Protein AF-A0A5S5BP48-F1 (afdb_monomer)

Organism: NCBI:txid582686

Structure (mmCIF, N/CA/C/O backbone):
data_AF-A0A5S5BP48-F1
#
_entry.id   AF-A0A5S5BP48-F1
#
loop_
_atom_site.group_PDB
_atom_site.id
_atom_site.type_symbol
_atom_site.label_atom_id
_atom_site.label_alt_id
_atom_site.label_comp_id
_atom_site.label_asym_id
_atom_site.label_entity_id
_atom_site.label_seq_id
_atom_site.pdbx_PDB_ins_code
_atom_site.Cartn_x
_atom_site.Cartn_y
_atom_site.Cartn_z
_atom_site.occupancy
_atom_site.B_iso_or_equiv
_atom_site.auth_seq_id
_atom_site.auth_comp_id
_atom_site.auth_asym_id
_atom_site.auth_atom_id
_atom_site.pdbx_PDB_model_num
ATOM 1 N N . MET A 1 1 ? -4.623 -16.625 15.975 1.00 31.88 1 MET A N 1
ATOM 2 C CA . MET A 1 1 ? -5.895 -17.164 16.498 1.00 31.88 1 MET A CA 1
ATOM 3 C C . MET A 1 1 ? -6.780 -15.951 16.722 1.00 31.88 1 MET A C 1
ATOM 5 O O . MET A 1 1 ? -6.522 -15.222 17.666 1.00 31.88 1 MET A O 1
ATOM 9 N N . ASN A 1 2 ? -7.688 -15.641 15.789 1.00 40.84 2 ASN A N 1
ATOM 10 C CA . ASN A 1 2 ? -8.582 -14.485 15.924 1.00 40.84 2 ASN A CA 1
ATOM 11 C C . ASN A 1 2 ? -9.669 -14.853 16.932 1.00 40.84 2 ASN A C 1
ATOM 13 O O . ASN A 1 2 ? -10.547 -15.652 16.618 1.00 40.84 2 ASN A O 1
ATOM 17 N N . ILE A 1 3 ? -9.564 -14.334 18.151 1.00 58.50 3 ILE A N 1
ATOM 18 C CA . ILE A 1 3 ? -10.631 -14.439 19.142 1.00 58.50 3 ILE A CA 1
ATOM 19 C C . ILE A 1 3 ? -11.548 -13.247 18.881 1.00 58.50 3 ILE A C 1
ATOM 21 O O . ILE A 1 3 ? -11.212 -12.119 19.215 1.00 58.50 3 ILE A O 1
ATOM 25 N N . GLU A 1 4 ? -12.674 -13.476 18.212 1.00 74.12 4 GLU A N 1
ATOM 26 C CA . GLU A 1 4 ? -13.679 -12.428 18.046 1.00 74.12 4 GLU A CA 1
ATOM 27 C C . GLU A 1 4 ? -14.467 -12.259 19.346 1.00 74.12 4 GLU A C 1
ATOM 29 O O . GLU A 1 4 ? -15.096 -13.203 19.832 1.00 74.12 4 GLU A O 1
ATOM 34 N N . LEU A 1 5 ? -14.457 -11.044 19.900 1.00 83.06 5 LEU A N 1
ATOM 35 C CA . LEU A 1 5 ? -15.304 -10.706 21.039 1.00 83.06 5 LEU A CA 1
ATOM 36 C C . LEU A 1 5 ? -16.788 -10.815 20.672 1.00 83.06 5 LEU A C 1
ATOM 38 O O . LEU A 1 5 ? -17.230 -10.395 19.600 1.00 83.06 5 LEU A O 1
ATOM 42 N N . THR A 1 6 ? -17.590 -11.320 21.605 1.00 89.31 6 THR A N 1
ATOM 43 C CA . THR A 1 6 ? -19.053 -11.312 21.475 1.00 89.31 6 THR A CA 1
ATOM 44 C C . THR A 1 6 ? -19.608 -9.886 21.571 1.00 89.31 6 THR A C 1
ATOM 46 O O . THR A 1 6 ? -18.959 -8.995 22.117 1.00 89.31 6 THR A O 1
ATOM 49 N N . ALA A 1 7 ? -20.837 -9.658 21.090 1.00 87.00 7 ALA A N 1
ATOM 50 C CA . ALA A 1 7 ? -21.496 -8.347 21.185 1.00 87.00 7 ALA A CA 1
ATOM 51 C C . ALA A 1 7 ? -21.492 -7.796 22.624 1.00 87.00 7 ALA A C 1
ATOM 53 O O . ALA A 1 7 ? -21.022 -6.689 22.860 1.00 87.00 7 ALA A O 1
ATOM 54 N N . ARG A 1 8 ? -21.860 -8.635 23.601 1.00 91.94 8 ARG A N 1
ATOM 55 C CA . ARG A 1 8 ? -21.870 -8.261 25.022 1.00 91.94 8 ARG A CA 1
ATOM 56 C C . ARG A 1 8 ? -20.482 -7.892 25.553 1.00 91.94 8 ARG A C 1
ATOM 58 O O . ARG A 1 8 ? -20.362 -6.980 26.360 1.00 91.94 8 ARG A O 1
ATOM 65 N N . GLN A 1 9 ? -19.432 -8.590 25.122 1.00 91.75 9 GLN A N 1
ATOM 66 C CA . GLN A 1 9 ? -18.059 -8.270 25.522 1.00 91.75 9 GLN A CA 1
ATOM 67 C C . GLN A 1 9 ? -17.617 -6.913 24.968 1.00 91.75 9 GLN A C 1
ATOM 69 O O . GLN A 1 9 ? -16.999 -6.147 25.703 1.00 91.75 9 GLN A O 1
ATOM 74 N N . ARG A 1 10 ? -17.990 -6.577 23.725 1.00 89.88 10 ARG A N 1
ATOM 75 C CA . ARG A 1 10 ? -17.737 -5.243 23.156 1.00 89.88 10 ARG A CA 1
ATOM 76 C C . ARG A 1 10 ? -18.463 -4.149 23.938 1.00 89.88 10 ARG A C 1
ATOM 78 O O . ARG A 1 10 ? -17.837 -3.149 24.277 1.00 89.88 10 ARG A O 1
ATOM 85 N N . ASP A 1 11 ? -19.726 -4.377 24.297 1.00 92.06 11 ASP A N 1
ATOM 86 C CA . ASP A 1 11 ? -20.505 -3.425 25.099 1.00 92.06 11 ASP A CA 1
ATOM 87 C C . ASP A 1 11 ? -19.852 -3.187 26.471 1.00 92.06 11 ASP A C 1
ATOM 89 O O . ASP A 1 11 ? -19.685 -2.044 26.896 1.00 92.06 11 ASP A O 1
ATOM 93 N N . ILE A 1 12 ? -19.398 -4.254 27.145 1.00 93.25 12 ILE A N 1
ATOM 94 C CA . ILE A 1 12 ? -18.663 -4.153 28.418 1.00 93.25 12 ILE A CA 1
ATOM 95 C C . ILE A 1 12 ? -17.391 -3.306 28.252 1.00 93.25 12 ILE A C 1
ATOM 97 O O . ILE A 1 12 ? -17.142 -2.416 29.065 1.00 93.25 12 ILE A O 1
ATOM 101 N N . VAL A 1 13 ? -16.590 -3.557 27.211 1.00 91.06 13 VAL A N 1
ATOM 102 C CA . VAL A 1 13 ? -15.357 -2.792 26.942 1.00 91.06 13 VAL A CA 1
ATOM 103 C C . VAL A 1 13 ? -15.669 -1.315 26.693 1.00 91.06 13 VAL A C 1
ATOM 105 O O . VAL A 1 13 ? -14.979 -0.443 27.223 1.00 91.06 13 VAL A O 1
ATOM 108 N N . GLN A 1 14 ? -16.734 -1.019 25.946 1.00 89.19 14 GLN A N 1
ATOM 109 C CA . GLN A 1 14 ? -17.164 0.349 25.671 1.00 89.19 14 GLN A CA 1
ATOM 110 C C . GLN A 1 14 ? -17.603 1.087 26.943 1.00 89.19 14 GLN A C 1
ATOM 112 O O . GLN A 1 14 ? -17.205 2.236 27.145 1.00 89.19 14 GLN A O 1
ATOM 117 N N . LEU A 1 15 ? -18.354 0.427 27.830 1.00 92.75 15 LEU A N 1
ATOM 118 C CA . LEU A 1 15 ? -18.748 0.996 29.121 1.00 92.75 15 LEU A CA 1
ATOM 119 C C . LEU A 1 15 ? -17.533 1.332 29.992 1.00 92.75 15 LEU A C 1
ATOM 121 O O . LEU A 1 15 ? -17.455 2.428 30.550 1.00 92.75 15 LEU A O 1
ATOM 125 N N . VAL A 1 16 ? -16.550 0.427 30.069 1.00 92.62 16 VAL A N 1
ATOM 126 C CA . VAL A 1 16 ? -15.321 0.678 30.835 1.00 92.62 16 VAL A CA 1
ATOM 127 C C . VAL A 1 16 ? -14.515 1.828 30.229 1.00 92.62 16 VAL A C 1
ATOM 129 O O . VAL A 1 16 ? -14.046 2.679 30.974 1.00 92.62 16 VAL A O 1
ATOM 132 N N . ARG A 1 17 ? -14.403 1.928 28.899 1.00 87.25 17 ARG A N 1
ATOM 133 C CA . ARG A 1 17 ? -13.712 3.050 28.233 1.00 87.25 17 ARG A CA 1
ATOM 134 C C . ARG A 1 17 ? -14.317 4.414 28.569 1.00 87.25 17 ARG A C 1
ATOM 136 O O . ARG A 1 17 ? -13.582 5.377 28.747 1.00 87.25 17 ARG A O 1
ATOM 143 N N . GLN A 1 18 ? -15.642 4.503 28.643 1.00 87.75 18 GLN A N 1
ATOM 144 C CA . GLN A 1 18 ? -16.336 5.773 28.873 1.00 87.75 18 GLN A CA 1
ATOM 145 C C . GLN A 1 18 ? -16.361 6.193 30.346 1.00 87.75 18 GLN A C 1
ATOM 147 O O . GLN A 1 18 ? -16.497 7.379 30.638 1.00 87.75 18 GLN A O 1
ATOM 152 N N . GLN A 1 19 ? -16.285 5.231 31.269 1.00 90.75 19 GLN A N 1
ATOM 153 C CA . GLN A 1 19 ? -16.609 5.456 32.681 1.00 90.75 19 GLN A CA 1
ATOM 154 C C . GLN A 1 19 ? -15.566 4.885 33.654 1.00 90.75 19 GLN A C 1
ATOM 156 O O . GLN A 1 19 ? -15.840 4.794 34.848 1.00 90.75 19 GLN A O 1
ATOM 161 N N . ALA A 1 20 ? -14.380 4.480 33.185 1.00 88.94 20 ALA A N 1
ATOM 162 C CA . ALA A 1 20 ? -13.330 3.985 34.070 1.00 88.94 20 ALA A CA 1
ATOM 163 C C . ALA A 1 20 ? -12.942 5.045 35.128 1.00 88.94 20 ALA A C 1
ATOM 165 O O . ALA A 1 20 ? -12.678 6.196 34.774 1.00 88.94 20 ALA A O 1
ATOM 166 N N . PRO A 1 21 ? -12.822 4.663 36.415 1.00 91.31 21 PRO A N 1
ATOM 167 C CA . PRO A 1 21 ? -13.066 3.327 36.963 1.00 91.31 21 PRO A CA 1
ATOM 168 C C . PRO A 1 21 ? -14.558 2.990 37.120 1.00 91.31 21 PRO A C 1
ATOM 170 O O . PRO A 1 21 ? -15.295 3.725 37.771 1.00 91.31 21 PRO A O 1
ATOM 173 N N . ILE A 1 22 ? -14.968 1.814 36.627 1.00 95.38 22 ILE A N 1
ATOM 174 C CA . ILE A 1 22 ? -16.344 1.304 36.765 1.00 95.38 22 ILE A CA 1
ATOM 175 C C . ILE A 1 22 ? -16.365 -0.077 37.431 1.00 95.38 22 ILE A C 1
ATOM 177 O O . ILE A 1 22 ? -15.548 -0.952 37.143 1.00 95.38 22 ILE A O 1
ATOM 181 N N . THR A 1 23 ? -17.295 -0.309 38.352 1.00 95.06 23 THR A N 1
ATOM 182 C CA . THR A 1 23 ? -17.428 -1.596 39.051 1.00 95.06 23 THR A CA 1
ATOM 183 C C . THR A 1 23 ? -18.241 -2.609 38.243 1.00 95.06 23 THR A C 1
ATOM 185 O O . THR A 1 23 ? -19.076 -2.258 37.414 1.00 95.06 23 THR A O 1
ATOM 188 N N . GLY A 1 24 ? -18.047 -3.902 38.525 1.00 93.19 24 GLY A N 1
ATOM 189 C CA . GLY A 1 24 ? -18.845 -4.957 37.890 1.00 93.19 24 GLY A CA 1
ATOM 190 C C . GLY A 1 24 ? -20.344 -4.870 38.202 1.00 93.19 24 GLY A C 1
ATOM 191 O O . GLY A 1 24 ? -21.143 -5.355 37.412 1.00 93.19 24 GLY A O 1
ATOM 192 N N . ASP A 1 25 ? -20.729 -4.257 39.325 1.00 94.12 25 ASP A N 1
ATOM 193 C CA . ASP A 1 25 ? -22.139 -4.026 39.658 1.00 94.12 25 ASP A CA 1
ATOM 194 C C . ASP A 1 25 ? -22.739 -2.928 38.763 1.00 94.12 25 ASP A C 1
ATOM 196 O O . ASP A 1 25 ? -23.797 -3.135 38.179 1.00 94.12 25 ASP A O 1
ATOM 200 N N . GLN A 1 26 ? -22.015 -1.820 38.556 1.00 94.81 26 GLN A N 1
ATOM 201 C CA . GLN A 1 26 ? -22.436 -0.726 37.666 1.00 94.81 26 GLN A CA 1
ATOM 202 C C . GLN A 1 26 ? -22.521 -1.157 36.196 1.00 94.81 26 GLN A C 1
ATOM 204 O O . GLN A 1 26 ? -23.461 -0.787 35.497 1.00 94.81 26 GLN A O 1
ATOM 209 N N . ILE A 1 27 ? -21.567 -1.970 35.724 1.00 95.69 27 ILE A N 1
ATOM 210 C CA . ILE A 1 27 ? -21.615 -2.535 34.365 1.00 95.69 27 ILE A CA 1
ATOM 211 C C . ILE A 1 27 ? -22.868 -3.402 34.199 1.00 95.69 27 ILE A C 1
ATOM 213 O O . ILE A 1 27 ? -23.574 -3.298 33.199 1.00 95.69 27 ILE A O 1
ATOM 217 N N . ALA A 1 28 ? -23.153 -4.260 35.180 1.00 95.44 28 ALA A N 1
ATOM 218 C CA . ALA A 1 28 ? -24.305 -5.151 35.139 1.00 95.44 28 ALA A CA 1
ATOM 219 C C . ALA A 1 28 ? -25.631 -4.369 35.131 1.00 95.44 28 ALA A C 1
ATOM 221 O O . ALA A 1 28 ? -26.519 -4.679 34.339 1.00 95.44 28 ALA A O 1
ATOM 222 N N . GLU A 1 29 ? -25.721 -3.316 35.949 1.00 95.69 29 GLU A N 1
ATOM 223 C CA . GLU A 1 29 ? -26.871 -2.412 36.012 1.00 95.69 29 GLU A CA 1
ATOM 224 C C . GLU A 1 29 ? -27.140 -1.719 34.668 1.00 95.69 29 GLU A C 1
ATOM 226 O O . GLU A 1 29 ? -28.268 -1.757 34.181 1.00 95.69 29 GLU A O 1
ATOM 231 N N . GLN A 1 30 ? -26.111 -1.167 34.016 1.00 94.31 30 GLN A N 1
ATOM 232 C CA . GLN A 1 30 ? -26.264 -0.493 32.717 1.00 94.31 30 GLN A CA 1
ATOM 233 C C . GLN A 1 30 ? -26.610 -1.452 31.573 1.00 94.31 30 G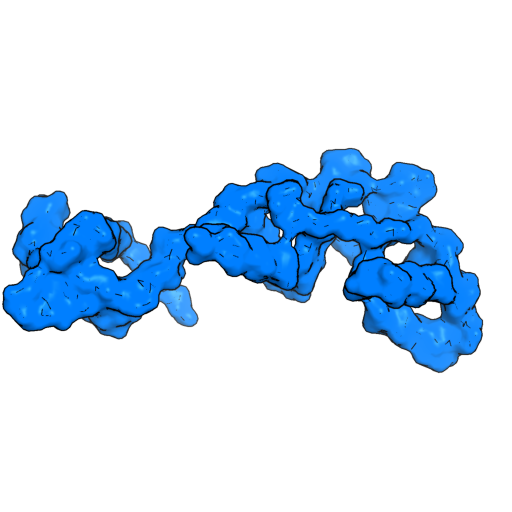LN A C 1
ATOM 235 O O . GLN A 1 30 ? -27.304 -1.068 30.634 1.00 94.31 30 GLN A O 1
ATOM 240 N N . LEU A 1 31 ? -26.176 -2.709 31.665 1.00 92.94 31 LEU A N 1
ATOM 241 C CA . LEU A 1 31 ? -26.545 -3.765 30.719 1.00 92.94 31 LEU A CA 1
ATOM 242 C C . LEU A 1 31 ? -27.895 -4.428 31.052 1.00 92.94 31 LEU A C 1
ATOM 244 O O . LEU A 1 31 ? -28.329 -5.318 30.321 1.00 92.94 31 LEU A O 1
ATOM 248 N N . GLY A 1 32 ? -28.553 -4.039 32.151 1.00 93.25 32 GLY A N 1
ATOM 249 C CA . GLY A 1 32 ? -29.839 -4.596 32.579 1.00 93.25 32 GLY A CA 1
ATOM 250 C C . GLY A 1 32 ? -29.783 -6.076 32.981 1.00 93.25 32 GLY A C 1
ATOM 251 O O . GLY A 1 32 ? -30.785 -6.783 32.880 1.00 93.25 32 GLY A O 1
ATOM 252 N N . ILE A 1 33 ? -28.619 -6.571 33.411 1.00 94.38 33 ILE A N 1
ATOM 253 C CA . ILE A 1 33 ? -28.382 -7.984 33.751 1.00 94.38 33 ILE A CA 1
ATOM 254 C C . ILE A 1 33 ? -27.695 -8.131 35.111 1.00 94.38 33 ILE A C 1
ATOM 256 O O . ILE A 1 33 ? -27.253 -7.167 35.722 1.00 94.38 33 ILE A O 1
ATOM 260 N N . SER A 1 34 ? -27.607 -9.360 35.628 1.00 93.56 34 SER A N 1
ATOM 261 C CA . SER A 1 34 ? -26.950 -9.604 36.918 1.00 93.56 34 SER A CA 1
ATOM 262 C C . SER A 1 34 ? -25.423 -9.621 36.789 1.00 93.56 34 SER A C 1
ATOM 264 O O . SER A 1 34 ? -24.873 -10.131 35.809 1.00 93.56 34 SER A O 1
ATOM 266 N N . ARG A 1 35 ? -24.709 -9.186 37.836 1.00 92.19 35 ARG A N 1
ATOM 267 C CA . ARG A 1 35 ? -23.238 -9.290 37.887 1.00 92.19 35 ARG A CA 1
ATOM 268 C C . ARG A 1 35 ? -22.733 -10.730 37.750 1.00 92.19 35 ARG A C 1
ATOM 270 O O . ARG A 1 35 ? -21.636 -10.958 37.245 1.00 92.19 35 ARG A O 1
ATOM 277 N N . ALA A 1 36 ? -23.514 -11.718 38.190 1.00 93.00 36 ALA A N 1
ATOM 278 C CA . ALA A 1 36 ? -23.158 -13.125 38.027 1.00 93.00 36 ALA A CA 1
ATOM 279 C C . ALA A 1 36 ? -23.097 -13.533 36.544 1.00 93.00 36 ALA A C 1
ATOM 281 O O . ALA A 1 36 ? -22.228 -14.320 36.173 1.00 93.00 36 ALA A O 1
ATOM 282 N N . THR A 1 37 ? -23.961 -12.954 35.704 1.00 93.25 37 THR A N 1
ATOM 283 C CA . THR A 1 37 ? -24.059 -13.243 34.267 1.00 93.25 37 THR A CA 1
ATOM 284 C C . THR A 1 37 ? -22.819 -12.778 33.502 1.00 93.25 37 THR A C 1
ATOM 286 O O . THR A 1 37 ? -22.307 -13.523 32.673 1.00 93.25 37 THR A O 1
ATOM 289 N N . ILE A 1 38 ? -22.293 -11.591 33.820 1.00 94.88 38 ILE A N 1
ATOM 290 C CA . ILE A 1 38 ? -21.115 -11.015 33.141 1.00 94.88 38 ILE A CA 1
ATOM 291 C C . ILE A 1 38 ? -19.774 -11.463 33.731 1.00 94.88 38 ILE A C 1
ATOM 293 O O . ILE A 1 38 ? -18.721 -11.042 33.262 1.00 94.88 38 ILE A O 1
ATOM 297 N N . ARG A 1 39 ? -19.774 -12.307 34.774 1.00 94.50 39 ARG A N 1
ATOM 298 C CA . ARG A 1 39 ? -18.538 -12.734 35.451 1.00 94.50 39 ARG A CA 1
ATOM 299 C C . ARG A 1 39 ? -17.556 -13.394 34.481 1.00 94.50 39 ARG A C 1
ATOM 301 O O . ARG A 1 39 ? -16.373 -13.084 34.526 1.00 94.50 39 ARG A O 1
ATOM 308 N N . SER A 1 40 ? -18.052 -14.294 33.631 1.00 93.56 40 SER A N 1
ATOM 309 C CA . SER A 1 40 ? -17.229 -15.006 32.646 1.00 93.56 40 SER A CA 1
ATOM 310 C C . SER A 1 40 ? -16.634 -14.053 31.609 1.00 93.56 40 SER A C 1
ATOM 312 O O . SER A 1 40 ? -15.445 -14.151 31.321 1.00 93.56 40 SER A O 1
ATOM 314 N N . ASP A 1 41 ? -17.422 -13.088 31.131 1.00 94.38 41 ASP A N 1
ATOM 315 C CA . ASP A 1 41 ? -16.964 -12.061 30.193 1.00 94.38 41 ASP A CA 1
ATOM 316 C C . ASP A 1 41 ? -15.886 -11.174 30.813 1.00 94.38 41 ASP A C 1
ATOM 318 O O . ASP A 1 41 ? -14.828 -11.001 30.224 1.00 94.38 41 ASP A O 1
ATOM 322 N N . LEU A 1 42 ? -16.109 -10.665 32.029 1.00 94.12 42 LEU A N 1
ATOM 323 C CA . LEU A 1 42 ? -15.128 -9.838 32.737 1.00 94.12 42 LEU A CA 1
ATOM 324 C C . LEU A 1 42 ? -13.827 -10.601 33.004 1.00 94.12 42 LEU A C 1
ATOM 326 O O . LEU A 1 42 ? -12.747 -10.050 32.819 1.00 94.12 42 LEU A O 1
ATOM 330 N N . SER A 1 43 ? -13.909 -11.872 33.410 1.00 93.81 43 SER A N 1
ATOM 331 C CA . SER A 1 43 ? -12.723 -12.709 33.609 1.00 93.81 43 SER A CA 1
ATOM 332 C C . SER A 1 43 ? -11.960 -12.951 32.309 1.00 93.81 43 SER A C 1
ATOM 334 O O . SER A 1 43 ? -10.734 -12.874 32.313 1.00 93.81 43 SER A O 1
ATOM 336 N N . LEU A 1 44 ? -12.666 -13.211 31.207 1.00 91.56 44 LEU A N 1
ATOM 337 C CA . LEU A 1 44 ? -12.055 -13.411 29.897 1.00 91.56 44 LEU A CA 1
ATOM 338 C C . LEU A 1 44 ? -11.409 -12.121 29.383 1.00 91.56 44 LEU A C 1
ATOM 340 O O . LEU A 1 44 ? -10.258 -12.148 28.967 1.00 91.56 44 LEU A O 1
ATOM 344 N N . LEU A 1 45 ? -12.097 -10.985 29.481 1.00 91.38 45 LEU A N 1
ATOM 345 C CA . LEU A 1 45 ? -11.572 -9.683 29.067 1.00 91.38 45 LEU A CA 1
ATOM 346 C C . LEU A 1 45 ? -10.346 -9.263 29.890 1.00 91.38 45 LEU A C 1
ATOM 348 O O . LEU A 1 45 ? -9.408 -8.698 29.336 1.00 91.38 45 LEU A O 1
ATOM 352 N N . VAL A 1 46 ? -10.311 -9.578 31.189 1.00 92.50 46 VAL A N 1
ATOM 353 C CA . VAL A 1 46 ? -9.109 -9.366 32.013 1.00 92.50 46 VAL A CA 1
ATOM 354 C C . VAL A 1 46 ? -7.982 -10.325 31.631 1.00 92.50 46 VAL A C 1
ATOM 356 O O . VAL A 1 46 ? -6.830 -9.915 31.556 1.00 92.50 46 VAL A O 1
ATOM 359 N N . MET A 1 47 ? -8.293 -11.593 31.351 1.00 89.50 47 MET A N 1
ATOM 360 C CA . MET A 1 47 ? -7.301 -12.580 30.908 1.00 89.50 47 MET A CA 1
ATOM 361 C C . MET A 1 47 ? -6.670 -12.201 29.562 1.00 89.50 47 MET A C 1
ATOM 363 O O . MET A 1 47 ? -5.469 -12.379 29.382 1.00 89.50 47 MET A O 1
ATOM 367 N N . LEU A 1 48 ? -7.465 -11.664 28.634 1.00 86.69 48 LEU A N 1
ATOM 368 C CA . LEU A 1 48 ? -6.989 -11.124 27.359 1.00 86.69 48 LEU A CA 1
ATOM 369 C C . LEU A 1 48 ? -6.266 -9.777 27.520 1.00 86.69 48 LEU A C 1
ATOM 371 O O . LEU A 1 48 ? -5.831 -9.204 26.531 1.00 86.69 48 LEU A O 1
ATOM 375 N N . ASN A 1 49 ? -6.144 -9.262 28.749 1.00 86.31 49 ASN A N 1
ATOM 376 C CA . ASN A 1 49 ? -5.594 -7.949 29.083 1.00 86.31 49 ASN A CA 1
ATOM 377 C C . ASN A 1 49 ? -6.379 -6.767 28.469 1.00 86.31 49 ASN A C 1
ATOM 379 O O . ASN A 1 49 ? -5.944 -5.622 28.545 1.00 86.31 49 ASN A O 1
ATOM 383 N N . VAL A 1 50 ? -7.554 -7.016 27.880 1.00 88.19 50 VAL A N 1
ATOM 384 C CA . VAL A 1 50 ? -8.447 -5.984 27.324 1.00 88.19 50 VAL A CA 1
ATOM 385 C C . VAL A 1 50 ? -9.009 -5.114 28.447 1.00 88.19 50 VAL A C 1
ATOM 387 O O . VAL A 1 50 ? -9.216 -3.917 28.283 1.00 88.19 50 VAL A O 1
ATOM 390 N N . LEU A 1 51 ? -9.217 -5.688 29.630 1.00 91.25 51 LEU A N 1
ATOM 391 C CA . LEU A 1 51 ? -9.545 -4.951 30.846 1.00 91.25 51 LEU A CA 1
ATOM 392 C C . LEU A 1 51 ? -8.491 -5.201 31.923 1.00 91.25 51 LEU A C 1
ATOM 394 O O . LEU A 1 51 ? -7.881 -6.262 31.989 1.00 91.25 51 LEU A O 1
ATOM 398 N N . SER A 1 52 ? -8.336 -4.250 32.836 1.00 90.56 52 SER A N 1
ATOM 399 C CA . SER A 1 52 ? -7.541 -4.408 34.053 1.00 90.56 52 SER A CA 1
ATOM 400 C C . SER A 1 52 ? -8.438 -4.264 35.276 1.00 90.56 52 SER A C 1
ATOM 402 O O . SER A 1 52 ? -9.233 -3.330 35.367 1.00 90.56 52 SER A O 1
ATOM 404 N N . ALA A 1 53 ? -8.337 -5.189 36.229 1.00 93.06 53 ALA A N 1
ATOM 405 C CA . ALA A 1 53 ? -9.127 -5.162 37.456 1.00 93.06 53 ALA A CA 1
ATOM 406 C C . ALA A 1 53 ? -8.270 -4.695 38.638 1.00 93.06 53 ALA A C 1
ATOM 408 O O . ALA A 1 53 ? -7.267 -5.328 38.970 1.00 93.06 53 ALA A O 1
ATOM 409 N N . LYS A 1 54 ? -8.695 -3.631 39.331 1.00 90.81 54 LYS A N 1
ATOM 410 C CA . LYS A 1 54 ? -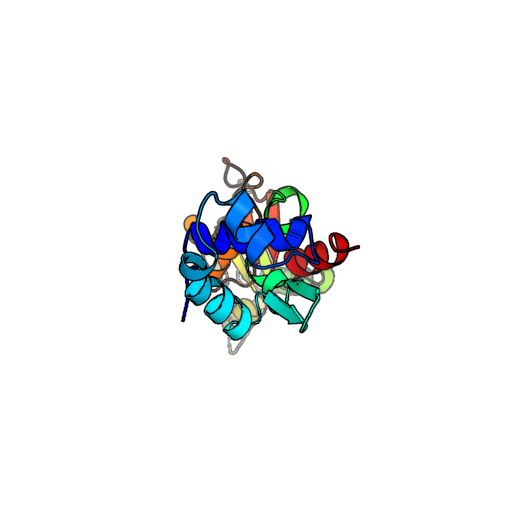8.081 -3.212 40.600 1.00 90.81 54 LYS A CA 1
ATOM 411 C C . LYS A 1 54 ? -8.992 -3.555 41.781 1.00 90.81 54 LYS A C 1
ATOM 413 O O . LYS A 1 54 ? -10.161 -3.143 41.791 1.00 90.81 54 LYS A O 1
ATOM 418 N N . PRO A 1 55 ? -8.480 -4.266 42.805 1.00 87.31 55 PRO A N 1
ATOM 419 C CA . PRO A 1 55 ? -9.255 -4.595 43.995 1.00 87.31 55 PRO A CA 1
ATOM 420 C C . PRO A 1 55 ? -9.877 -3.346 44.625 1.00 87.31 55 PRO A C 1
ATOM 422 O O . PRO A 1 55 ? -9.199 -2.339 44.802 1.00 87.31 55 PRO A O 1
ATOM 425 N N . LYS A 1 56 ? -11.161 -3.431 44.995 1.00 82.81 56 LYS A N 1
ATOM 426 C CA . LYS A 1 56 ? -11.942 -2.358 45.648 1.00 82.81 56 LYS A CA 1
ATOM 427 C C . LYS A 1 56 ? -12.160 -1.075 44.828 1.00 82.81 56 LYS A C 1
ATOM 429 O O . LYS A 1 56 ? -12.727 -0.136 45.371 1.00 82.81 56 LYS A O 1
ATOM 434 N N . VAL A 1 57 ? -11.753 -1.030 43.558 1.00 87.31 57 VAL A N 1
ATOM 435 C CA . VAL A 1 57 ? -11.940 0.150 42.693 1.00 87.31 57 VAL A CA 1
ATOM 436 C C . VAL A 1 57 ? -12.827 -0.179 41.496 1.00 87.31 57 VAL A C 1
ATOM 438 O O . VAL A 1 57 ? -13.784 0.537 41.234 1.00 87.31 57 VAL A O 1
ATOM 441 N N . GLY A 1 58 ? -12.564 -1.293 40.810 1.00 91.19 58 GLY A N 1
ATOM 442 C CA . GLY A 1 58 ? -13.317 -1.690 39.622 1.00 91.19 58 GLY A CA 1
ATOM 443 C C . GLY A 1 58 ? -12.405 -2.033 38.452 1.00 91.19 58 GLY A C 1
ATOM 444 O O . GLY A 1 58 ? -11.259 -2.450 38.644 1.00 91.19 58 GLY A O 1
ATOM 445 N N . TYR A 1 59 ? -12.943 -1.880 37.251 1.00 93.56 59 TYR A N 1
ATOM 446 C CA . TYR A 1 59 ? -12.298 -2.190 35.989 1.00 93.56 59 TYR A CA 1
ATOM 447 C C . TYR A 1 59 ? -11.826 -0.917 35.288 1.00 93.56 59 TYR A C 1
ATOM 449 O O . TYR A 1 59 ? -12.470 0.133 35.344 1.00 93.56 59 TYR A O 1
ATOM 457 N N . PHE A 1 60 ? -10.689 -1.058 34.624 1.00 91.62 60 PHE A N 1
ATOM 458 C CA . PHE A 1 60 ? -10.030 -0.088 33.764 1.00 91.62 60 PHE A CA 1
ATOM 459 C C . PHE A 1 60 ? -9.840 -0.723 32.387 1.00 91.62 60 PHE A C 1
ATOM 461 O O . PHE A 1 60 ? -9.889 -1.949 32.254 1.00 91.62 60 PHE A O 1
ATOM 468 N N . THR A 1 61 ? -9.579 0.093 31.374 1.00 86.62 61 THR A N 1
ATOM 469 C CA . THR A 1 61 ? -9.026 -0.397 30.111 1.00 86.62 61 THR A CA 1
ATOM 470 C C . THR A 1 61 ? -7.650 -1.001 30.386 1.00 86.62 61 THR A C 1
ATOM 472 O O . THR A 1 61 ? -6.853 -0.413 31.118 1.00 86.62 61 THR A O 1
ATOM 475 N N . GLY A 1 62 ? -7.398 -2.210 29.891 1.00 80.44 62 GLY A N 1
ATOM 476 C CA . GLY A 1 62 ? -6.048 -2.770 29.914 1.00 80.44 62 GLY A CA 1
ATOM 477 C C . GLY A 1 62 ? -5.274 -2.358 28.663 1.00 80.44 62 GLY A C 1
ATOM 478 O O . GLY A 1 62 ? -5.861 -1.820 27.728 1.00 80.44 62 GLY A O 1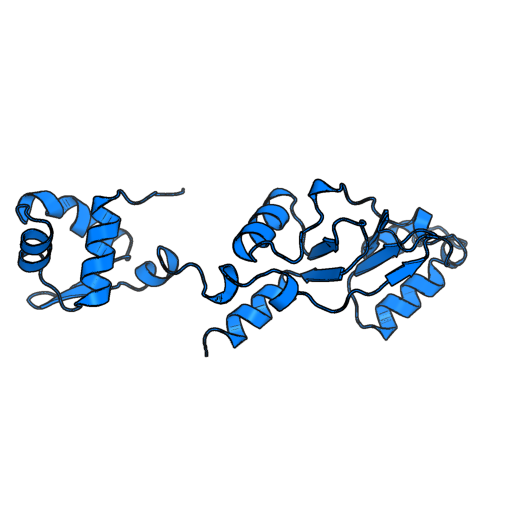
ATOM 479 N N . ASP A 1 63 ? -3.969 -2.623 28.624 1.00 68.06 63 ASP A N 1
ATOM 480 C CA . ASP A 1 63 ? -3.089 -2.223 27.503 1.00 68.06 63 ASP A CA 1
ATOM 481 C C . ASP A 1 63 ? -3.511 -2.863 26.171 1.00 68.06 63 ASP A C 1
ATOM 483 O O . ASP A 1 63 ? -3.183 -2.408 25.079 1.00 68.06 63 ASP A O 1
ATOM 487 N N . ALA A 1 64 ? -4.258 -3.955 26.281 1.00 62.97 64 ALA A N 1
ATOM 488 C CA . ALA A 1 64 ? -4.812 -4.709 25.181 1.00 62.97 64 ALA A CA 1
ATOM 489 C C . ALA A 1 64 ? -6.129 -4.095 24.648 1.00 62.97 64 ALA A C 1
ATOM 491 O O . ALA A 1 64 ? -6.572 -4.395 23.543 1.00 62.97 64 ALA A O 1
ATOM 492 N N . ALA A 1 65 ? -6.768 -3.204 25.416 1.00 56.12 65 ALA A N 1
ATOM 493 C CA . ALA A 1 65 ? -7.965 -2.495 24.975 1.00 56.12 65 ALA A CA 1
ATOM 494 C C . ALA A 1 65 ? -7.691 -1.660 23.729 1.00 56.12 65 ALA A C 1
ATOM 496 O O . ALA A 1 65 ? -8.576 -1.538 22.885 1.00 56.12 65 ALA A O 1
ATOM 497 N N . ASP A 1 66 ? -6.498 -1.079 23.616 1.00 52.72 66 ASP A N 1
ATOM 498 C CA . ASP A 1 66 ? -6.162 -0.140 22.548 1.00 52.72 66 ASP A CA 1
ATOM 499 C C . ASP A 1 66 ? -6.089 -0.826 21.178 1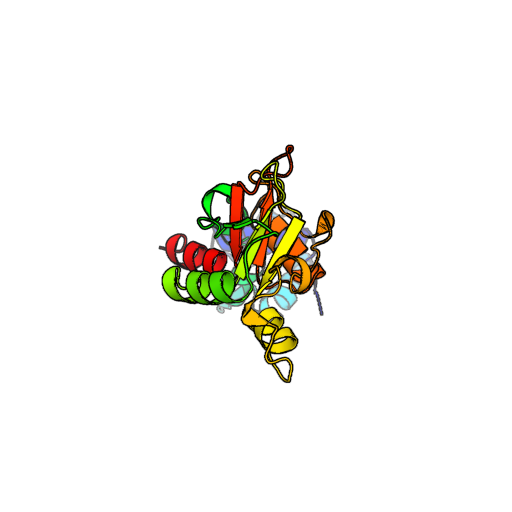.00 52.72 66 ASP A C 1
ATOM 501 O O . ASP A 1 66 ? -6.434 -0.208 20.173 1.00 52.72 66 ASP A O 1
ATOM 505 N N . TYR A 1 67 ? -5.776 -2.127 21.121 1.00 50.91 67 TYR A N 1
ATOM 506 C CA . TYR A 1 67 ? -5.668 -2.845 19.847 1.00 50.91 67 TYR A CA 1
ATOM 507 C C . TYR A 1 67 ? -7.004 -3.338 19.276 1.00 50.91 67 TYR A C 1
ATOM 509 O O . TYR A 1 67 ? -7.078 -3.628 18.084 1.00 50.91 67 TYR A O 1
ATOM 517 N N . GLU A 1 68 ? -8.051 -3.499 20.095 1.00 47.75 68 GLU A N 1
ATOM 518 C CA . GLU A 1 68 ? -9.236 -4.275 19.687 1.00 47.75 68 GLU A CA 1
ATOM 519 C C . GLU A 1 68 ? -10.425 -3.415 19.231 1.00 47.75 68 GLU A C 1
ATOM 521 O O . GLU A 1 68 ? -11.371 -3.936 18.646 1.00 47.75 68 GLU A O 1
ATOM 526 N N . THR A 1 69 ? -10.412 -2.099 19.483 1.00 45.88 69 THR A N 1
ATOM 527 C CA . THR A 1 69 ? -11.578 -1.234 19.180 1.00 45.88 69 THR A CA 1
ATOM 528 C C . THR A 1 69 ? -11.269 0.206 18.778 1.00 45.88 69 THR A C 1
ATOM 530 O O . THR A 1 69 ? -12.202 0.986 18.599 1.00 45.88 69 THR A O 1
ATOM 533 N N . GLN A 1 70 ? -10.006 0.606 18.640 1.00 47.25 70 GLN A N 1
ATOM 534 C CA . GLN A 1 70 ? -9.694 1.786 17.835 1.00 47.25 70 GLN A CA 1
ATOM 535 C C . GLN A 1 70 ? -9.225 1.263 16.486 1.00 47.25 70 GLN A C 1
ATOM 537 O O . GLN A 1 70 ? -8.107 0.775 16.359 1.00 47.25 70 GLN A O 1
ATOM 542 N N . GLU A 1 71 ? -10.100 1.312 15.477 1.00 50.31 71 GLU A N 1
ATOM 543 C CA . GLU A 1 71 ? -9.573 1.406 14.119 1.00 50.31 71 GLU A CA 1
ATOM 544 C C . GLU A 1 71 ? -8.579 2.578 14.155 1.00 50.31 71 GLU A C 1
ATOM 546 O O . GLU A 1 71 ? -8.985 3.661 14.593 1.00 50.31 71 GLU A O 1
ATOM 551 N N . PRO A 1 72 ? -7.283 2.369 13.836 1.00 56.62 72 PRO A N 1
ATOM 552 C CA . PRO A 1 72 ? -6.303 3.446 13.884 1.00 56.62 72 PRO A CA 1
ATOM 553 C C . PRO A 1 72 ? -6.904 4.638 13.153 1.00 56.62 72 PRO A C 1
ATOM 555 O O . PRO A 1 72 ? -7.465 4.434 12.075 1.00 56.62 72 PRO A O 1
ATOM 558 N N . SER A 1 73 ? -6.835 5.845 13.717 1.00 65.88 73 SER A N 1
ATOM 559 C CA . SER A 1 73 ? -7.517 7.030 13.165 1.00 65.88 73 SER A CA 1
ATOM 560 C C . SER A 1 73 ? -7.296 7.164 11.645 1.00 65.88 73 SER A C 1
ATOM 562 O O . SER A 1 73 ? -8.226 7.426 10.876 1.00 65.88 73 SER A O 1
ATOM 564 N N . CYS A 1 74 ? -6.087 6.811 11.185 1.00 74.00 74 CYS A N 1
ATOM 565 C CA . CYS A 1 74 ? -5.703 6.846 9.777 1.00 74.00 74 CYS A CA 1
ATOM 566 C C . CYS A 1 74 ? -6.452 5.862 8.856 1.00 74.00 74 CYS A C 1
ATOM 568 O O . CYS A 1 74 ? -6.491 6.084 7.652 1.00 74.00 74 CYS A O 1
ATOM 570 N N . THR A 1 75 ? -7.056 4.789 9.374 1.00 80.06 75 THR A N 1
ATOM 571 C CA . THR A 1 75 ? -7.740 3.764 8.560 1.00 80.06 75 THR A CA 1
ATOM 572 C C . THR A 1 75 ? -9.055 4.244 7.956 1.00 80.06 75 THR A C 1
ATOM 574 O O . THR A 1 75 ? -9.476 3.699 6.934 1.00 80.06 75 THR A O 1
ATOM 577 N N . THR A 1 76 ? -9.664 5.278 8.544 1.00 84.69 76 THR A N 1
ATOM 578 C CA . THR A 1 76 ? -10.874 5.930 8.019 1.00 84.69 76 THR A CA 1
ATOM 579 C C . THR A 1 76 ? -10.575 7.000 6.972 1.00 84.69 76 THR A C 1
ATOM 581 O O . THR A 1 76 ? -11.472 7.360 6.211 1.00 84.69 76 THR A O 1
ATOM 584 N N . LEU A 1 77 ? -9.323 7.472 6.895 1.00 91.00 77 LEU A N 1
ATOM 585 C CA . LEU A 1 77 ? -8.886 8.397 5.852 1.00 91.00 77 LEU A CA 1
ATOM 586 C C . LEU A 1 77 ? -9.036 7.745 4.480 1.00 91.00 77 LEU A C 1
ATOM 588 O O . LEU A 1 77 ? -8.904 6.525 4.329 1.00 91.00 77 LEU A O 1
ATOM 592 N N . SER A 1 78 ? -9.281 8.571 3.471 1.00 94.19 78 SER A N 1
ATOM 593 C CA . SER A 1 78 ? -9.291 8.126 2.083 1.00 94.19 78 SER A CA 1
ATOM 594 C C . SER A 1 78 ? -7.869 7.988 1.535 1.00 94.19 78 SER A C 1
ATOM 596 O O . SER A 1 78 ? -6.948 8.697 1.944 1.00 94.19 78 SER A O 1
ATOM 598 N N . VAL A 1 79 ? -7.671 7.082 0.576 1.00 96.06 79 VAL A N 1
ATOM 599 C CA . VAL A 1 79 ? -6.371 6.848 -0.070 1.00 96.06 79 VAL A CA 1
ATOM 600 C C . VAL A 1 79 ? -5.782 8.136 -0.643 1.00 96.06 79 VAL A C 1
ATOM 602 O O . VAL A 1 79 ? -4.591 8.389 -0.462 1.00 96.06 79 VAL A O 1
ATOM 605 N N . LYS A 1 80 ? -6.603 9.002 -1.246 1.00 95.69 80 LYS A N 1
ATOM 606 C CA . LYS A 1 80 ? -6.157 10.301 -1.778 1.00 95.69 80 LYS A CA 1
ATOM 607 C C . LYS A 1 80 ? -5.545 11.244 -0.735 1.00 95.69 80 LYS A C 1
ATOM 609 O O . LYS A 1 80 ? -4.783 12.128 -1.110 1.00 95.69 80 LYS A O 1
ATOM 614 N N . GLU A 1 81 ? -5.864 11.079 0.549 1.00 93.50 81 GLU A N 1
ATOM 615 C CA . GLU A 1 81 ? -5.318 11.903 1.639 1.00 93.50 81 GLU A CA 1
ATOM 616 C C . GLU A 1 81 ? -3.931 11.440 2.102 1.00 93.50 81 GLU A C 1
ATOM 618 O O . GLU A 1 81 ? -3.229 12.183 2.791 1.00 93.50 81 GLU A O 1
ATOM 623 N N . VAL A 1 82 ? -3.538 10.215 1.747 1.00 94.88 82 VAL A N 1
ATOM 624 C CA . VAL A 1 82 ? -2.298 9.574 2.218 1.00 94.88 82 VAL A CA 1
ATOM 625 C C . VAL A 1 82 ? -1.339 9.254 1.076 1.00 94.88 82 VAL A C 1
ATOM 627 O O . VAL A 1 82 ? -0.134 9.158 1.302 1.00 94.88 82 VAL A O 1
ATOM 630 N N . GLN A 1 83 ? -1.855 9.079 -0.141 1.00 94.75 83 GLN A N 1
ATOM 631 C CA . GLN A 1 83 ? -1.056 8.747 -1.314 1.00 94.75 83 GLN A CA 1
ATOM 632 C C . GLN A 1 83 ? 0.094 9.739 -1.533 1.00 94.75 83 GLN A C 1
ATOM 634 O O . GLN A 1 83 ? -0.028 10.949 -1.338 1.00 94.75 83 GLN A O 1
ATOM 639 N N . GLU A 1 84 ? 1.210 9.212 -2.010 1.00 94.19 84 GLU A N 1
ATOM 640 C CA . GLU A 1 84 ? 2.374 9.980 -2.417 1.00 94.19 84 GLU A CA 1
ATOM 641 C C . GLU A 1 84 ? 2.300 10.286 -3.920 1.00 94.19 84 GLU A C 1
ATOM 643 O O . GLU A 1 84 ? 1.561 9.652 -4.688 1.00 94.19 84 GLU A O 1
ATOM 648 N N . LYS A 1 85 ? 3.080 11.281 -4.356 1.00 93.38 85 LYS A N 1
ATOM 649 C CA . LYS A 1 85 ? 3.210 11.600 -5.778 1.00 93.38 85 LYS A CA 1
ATOM 650 C C . LYS A 1 85 ? 3.827 10.391 -6.502 1.00 93.38 85 LYS A C 1
ATOM 652 O O . LYS A 1 85 ? 4.896 9.942 -6.095 1.00 93.38 85 LYS A O 1
ATOM 657 N N . PRO A 1 86 ? 3.204 9.882 -7.577 1.00 93.62 86 PRO A N 1
ATOM 658 C CA . PRO A 1 86 ? 3.728 8.730 -8.286 1.00 93.62 86 PRO A CA 1
ATOM 659 C C . PRO A 1 86 ? 4.893 9.143 -9.192 1.00 93.62 86 PRO A C 1
ATOM 661 O O . PRO A 1 86 ? 4.854 10.191 -9.844 1.00 93.62 86 PRO A O 1
ATOM 664 N N . THR A 1 87 ? 5.897 8.277 -9.295 1.00 95.12 87 THR A N 1
ATOM 665 C CA . THR A 1 87 ? 6.941 8.376 -10.321 1.00 95.12 87 THR A CA 1
ATOM 666 C C . THR A 1 87 ? 6.481 7.625 -11.565 1.00 95.12 87 THR A C 1
ATOM 668 O O . THR A 1 87 ? 6.134 6.446 -11.483 1.00 95.12 87 THR A O 1
ATOM 671 N N . LEU A 1 88 ? 6.456 8.301 -12.717 1.00 95.00 88 LEU A N 1
ATOM 672 C CA . LEU A 1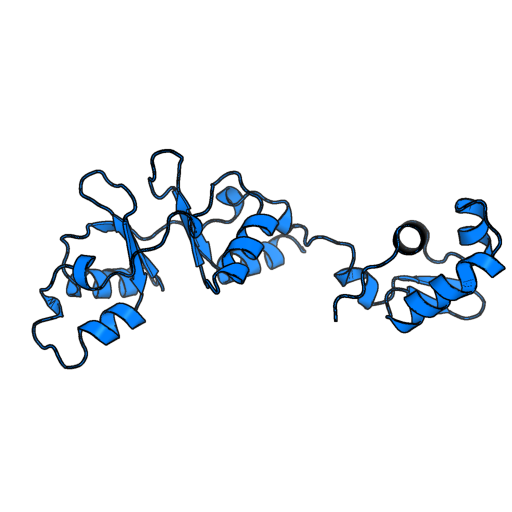 88 ? 5.898 7.774 -13.965 1.00 95.00 88 LEU A CA 1
ATOM 673 C C . LEU A 1 88 ? 6.959 7.695 -15.062 1.00 95.00 88 LEU A C 1
ATOM 675 O O . LEU A 1 88 ? 7.703 8.653 -15.262 1.00 95.00 88 LEU A O 1
ATOM 679 N N . LEU A 1 89 ? 6.967 6.599 -15.822 1.00 95.69 89 LEU A N 1
ATOM 680 C CA . LEU A 1 89 ? 7.746 6.473 -17.057 1.00 95.69 89 LEU A CA 1
ATOM 681 C C . LEU A 1 89 ? 6.936 5.822 -18.176 1.00 95.69 89 LEU A C 1
ATOM 683 O O . LEU A 1 89 ? 6.113 4.936 -17.948 1.00 95.69 89 LEU A O 1
ATOM 687 N N . ALA A 1 90 ? 7.201 6.247 -19.410 1.00 96.38 90 ALA A N 1
ATOM 688 C CA . ALA A 1 90 ? 6.631 5.608 -20.586 1.00 96.38 90 ALA A CA 1
ATOM 689 C C . ALA A 1 90 ? 7.321 4.262 -20.853 1.00 96.38 90 ALA A C 1
ATOM 691 O O . ALA A 1 90 ? 8.542 4.144 -20.760 1.00 96.38 90 ALA A O 1
ATOM 692 N N . SER A 1 91 ? 6.538 3.256 -21.240 1.00 95.19 91 SER A N 1
ATOM 693 C CA . SER A 1 91 ? 7.025 1.887 -21.487 1.00 95.19 91 SER A CA 1
ATOM 694 C C . SER A 1 91 ? 8.109 1.752 -22.564 1.00 95.19 91 SER A C 1
ATOM 696 O O . SER A 1 91 ? 8.886 0.796 -22.527 1.00 95.19 91 SER A O 1
ATOM 698 N N . ALA A 1 92 ? 8.172 2.703 -23.499 1.00 95.38 92 ALA A N 1
ATOM 699 C CA . ALA A 1 92 ? 9.156 2.742 -24.576 1.00 95.38 92 ALA A CA 1
ATOM 700 C C . ALA A 1 92 ? 10.539 3.264 -24.139 1.00 95.38 92 ALA A C 1
ATOM 702 O O . ALA A 1 92 ? 11.506 3.074 -24.875 1.00 95.38 92 ALA A O 1
ATOM 703 N N . LEU A 1 93 ? 10.640 3.915 -22.972 1.00 96.69 93 LEU A N 1
ATOM 704 C CA . LEU A 1 93 ? 11.912 4.429 -22.459 1.00 96.69 93 LEU A CA 1
ATOM 705 C C . LEU A 1 93 ? 12.840 3.296 -22.050 1.00 96.69 93 LEU A C 1
ATOM 707 O O . LEU A 1 93 ? 12.400 2.187 -21.759 1.00 96.69 93 LEU A O 1
ATOM 711 N N . SER A 1 94 ? 14.133 3.578 -22.028 1.00 96.38 94 SER A N 1
ATOM 712 C CA . SER A 1 94 ? 15.153 2.579 -21.748 1.00 96.38 94 SER A CA 1
ATOM 713 C C . SER A 1 94 ? 15.204 2.184 -20.269 1.00 96.38 94 SER A C 1
ATOM 715 O O . SER A 1 94 ? 14.882 2.957 -19.364 1.00 96.38 94 SER A O 1
ATOM 717 N N . VAL A 1 95 ? 15.690 0.973 -20.001 1.00 96.00 95 VAL A N 1
ATOM 718 C CA . VAL A 1 95 ? 16.038 0.516 -18.647 1.00 96.00 95 VAL A CA 1
ATOM 719 C C . VAL A 1 95 ? 17.040 1.461 -17.982 1.00 96.00 95 VAL A C 1
ATOM 721 O O . VAL A 1 95 ? 16.936 1.713 -16.785 1.00 96.00 95 VAL A O 1
ATOM 724 N N . HIS A 1 96 ? 17.989 2.014 -18.742 1.00 95.31 96 HIS A N 1
ATOM 725 C CA . HIS A 1 96 ? 18.936 2.998 -18.225 1.00 95.31 96 HIS A CA 1
ATOM 726 C C . HIS A 1 96 ? 18.226 4.245 -17.678 1.00 95.31 96 HIS A C 1
ATOM 728 O O . HIS A 1 96 ? 18.520 4.680 -16.566 1.00 95.31 96 HIS A O 1
ATOM 734 N N . GLU A 1 97 ? 17.263 4.796 -18.421 1.00 95.81 97 GLU A N 1
ATOM 735 C CA . GLU A 1 97 ? 16.447 5.920 -17.947 1.00 95.81 97 GLU A CA 1
ATOM 736 C C . GLU A 1 97 ? 15.666 5.550 -16.686 1.00 95.81 97 GLU A C 1
ATOM 738 O O . GLU A 1 97 ? 15.649 6.331 -15.740 1.00 95.81 97 GLU A O 1
ATOM 743 N N . ALA A 1 98 ? 15.118 4.334 -16.610 1.00 95.88 98 ALA A N 1
ATOM 744 C CA . ALA A 1 98 ? 14.429 3.863 -15.411 1.00 95.88 98 ALA A CA 1
ATOM 745 C C . ALA A 1 98 ? 15.332 3.827 -14.167 1.00 95.88 98 ALA A C 1
ATOM 747 O O . ALA A 1 98 ? 14.910 4.259 -13.095 1.00 95.88 98 ALA A O 1
ATOM 748 N N . VAL A 1 99 ? 16.583 3.369 -14.301 1.00 95.06 99 VAL A N 1
ATOM 749 C CA . VAL A 1 99 ? 17.564 3.386 -13.200 1.00 95.06 99 VAL A CA 1
ATOM 750 C C . VAL A 1 99 ? 17.876 4.818 -12.764 1.00 95.06 99 VAL A C 1
ATOM 752 O O . VAL A 1 99 ? 17.890 5.106 -11.567 1.00 95.06 99 VAL A O 1
ATOM 755 N N . VAL A 1 100 ? 18.105 5.720 -13.722 1.00 95.56 100 VAL A N 1
ATOM 756 C CA . VAL A 1 100 ? 18.381 7.134 -13.432 1.00 95.56 100 VAL A CA 1
ATOM 757 C C . VAL A 1 100 ? 17.197 7.773 -12.707 1.00 95.56 100 VAL A C 1
ATOM 759 O O . VAL A 1 100 ? 17.397 8.439 -11.694 1.00 95.56 100 VAL A O 1
ATOM 762 N N . THR A 1 101 ? 15.969 7.535 -13.168 1.00 96.00 101 THR A N 1
ATOM 763 C CA . THR A 1 101 ? 14.757 8.062 -12.534 1.00 96.00 101 THR A CA 1
ATOM 764 C C . THR A 1 101 ? 14.556 7.514 -11.121 1.00 96.00 101 THR A C 1
ATOM 766 O O . THR A 1 101 ? 14.275 8.306 -10.228 1.00 96.00 101 THR A O 1
ATOM 769 N N . LEU A 1 102 ? 14.751 6.207 -10.883 1.00 93.50 102 LEU A N 1
ATOM 770 C CA . LEU A 1 102 ? 14.676 5.625 -9.530 1.00 93.50 102 LEU A CA 1
ATOM 771 C C . LEU A 1 102 ? 15.629 6.346 -8.568 1.00 93.50 102 LEU A C 1
ATOM 773 O O . LEU A 1 102 ? 15.244 6.693 -7.454 1.00 93.50 102 LEU A O 1
ATOM 777 N N . PHE A 1 103 ? 16.863 6.594 -9.015 1.00 93.75 103 PHE A N 1
ATOM 778 C CA . PHE A 1 103 ? 17.884 7.232 -8.193 1.00 93.75 103 PHE A CA 1
ATOM 779 C C . PHE A 1 103 ? 17.599 8.717 -7.939 1.00 93.75 103 PHE A C 1
ATOM 781 O O . PHE A 1 103 ? 17.690 9.170 -6.801 1.00 93.75 103 PHE A O 1
ATOM 788 N N . LEU A 1 104 ? 17.245 9.478 -8.981 1.00 95.12 104 LEU A N 1
ATOM 789 C CA . LEU A 1 104 ? 16.998 10.920 -8.868 1.00 95.12 104 LEU A CA 1
ATOM 790 C C . LEU A 1 104 ? 15.751 11.241 -8.040 1.00 95.12 104 LEU A C 1
ATOM 792 O O . LEU A 1 104 ? 15.771 12.183 -7.254 1.00 95.12 104 LEU A O 1
ATOM 796 N N . GLU A 1 105 ? 14.688 10.454 -8.200 1.00 92.50 105 GLU A N 1
ATOM 797 C CA . GLU A 1 105 ? 13.435 10.639 -7.460 1.00 92.50 105 GLU A CA 1
ATOM 798 C C . GLU A 1 105 ? 13.465 9.961 -6.080 1.00 92.50 105 GLU A C 1
ATOM 800 O O . GLU A 1 105 ? 12.503 10.077 -5.324 1.00 92.50 105 GLU A O 1
ATOM 805 N N . ASN A 1 106 ? 14.554 9.253 -5.740 1.00 89.88 106 ASN A N 1
ATOM 806 C CA . ASN A 1 106 ? 14.673 8.429 -4.534 1.00 89.88 106 ASN A CA 1
ATOM 807 C C . ASN A 1 106 ? 13.445 7.514 -4.337 1.00 89.88 106 ASN A C 1
ATOM 809 O O . ASN A 1 106 ? 12.883 7.413 -3.245 1.00 89.88 106 ASN A O 1
ATOM 813 N N . ALA A 1 107 ? 12.999 6.899 -5.434 1.00 89.94 107 ALA A N 1
ATOM 814 C CA . ALA A 1 107 ? 11.806 6.067 -5.489 1.00 89.94 107 ALA A CA 1
ATOM 815 C C . ALA A 1 107 ? 12.184 4.582 -5.495 1.00 89.94 107 ALA A C 1
ATOM 817 O O . ALA A 1 107 ? 13.140 4.178 -6.153 1.00 89.94 107 ALA A O 1
ATOM 818 N N . ASP A 1 108 ? 11.386 3.751 -4.824 1.00 89.94 108 ASP A N 1
ATOM 819 C CA . ASP A 1 108 ? 11.575 2.292 -4.824 1.00 89.94 108 ASP A CA 1
ATOM 820 C C . ASP A 1 108 ? 10.889 1.607 -6.017 1.00 89.94 108 ASP A C 1
ATOM 822 O O . ASP A 1 108 ? 11.234 0.487 -6.408 1.00 89.94 108 ASP A O 1
ATOM 826 N N . THR A 1 109 ? 9.863 2.253 -6.571 1.00 91.94 109 THR A N 1
ATOM 827 C CA . THR A 1 109 ? 8.995 1.717 -7.623 1.00 91.94 109 THR A CA 1
ATOM 828 C C . THR A 1 109 ? 8.600 2.825 -8.590 1.00 91.94 109 THR A C 1
ATOM 830 O O . THR A 1 109 ? 8.260 3.929 -8.171 1.00 91.94 109 THR A O 1
ATOM 833 N N . ILE A 1 110 ? 8.603 2.517 -9.886 1.00 94.50 110 ILE A N 1
ATOM 834 C CA . ILE A 1 110 ? 8.110 3.405 -10.942 1.00 94.50 110 ILE A CA 1
ATOM 835 C C . ILE A 1 110 ? 6.850 2.799 -11.553 1.00 94.50 110 ILE A C 1
ATOM 837 O O . ILE A 1 110 ? 6.816 1.618 -11.898 1.00 94.50 110 ILE A O 1
ATOM 841 N N . CYS A 1 111 ? 5.828 3.629 -11.732 1.00 94.56 111 CYS A N 1
ATOM 842 C CA . CYS A 1 111 ? 4.630 3.293 -12.484 1.00 94.56 111 CYS A CA 1
ATOM 843 C C . CYS A 1 111 ? 4.886 3.472 -13.987 1.00 94.56 111 CYS A C 1
ATOM 845 O O . CYS A 1 111 ? 5.303 4.535 -14.448 1.00 94.56 111 CYS A O 1
ATOM 847 N N . ILE A 1 112 ? 4.614 2.427 -14.762 1.00 94.94 112 ILE A N 1
ATOM 848 C CA . ILE A 1 112 ? 4.786 2.413 -16.210 1.00 94.94 112 ILE A CA 1
ATOM 849 C C . ILE A 1 112 ? 3.454 2.704 -16.892 1.00 94.94 112 ILE A C 1
ATOM 851 O O . ILE A 1 112 ? 2.421 2.114 -16.554 1.00 94.94 112 ILE A O 1
ATOM 855 N N . VAL A 1 113 ? 3.496 3.600 -17.877 1.00 94.31 113 VAL A N 1
ATOM 856 C CA . VAL A 1 113 ? 2.329 4.019 -18.657 1.00 94.31 113 VAL A CA 1
ATOM 857 C C . VAL A 1 113 ? 2.477 3.734 -20.153 1.00 94.31 113 VAL A C 1
ATOM 859 O O . VAL A 1 113 ? 3.589 3.652 -20.693 1.00 94.31 113 VAL A O 1
ATOM 862 N N . ASP A 1 114 ? 1.335 3.565 -20.820 1.00 92.88 114 ASP A N 1
ATOM 863 C CA . ASP A 1 114 ? 1.241 3.512 -22.280 1.00 92.88 114 ASP A CA 1
ATOM 864 C C . ASP A 1 114 ? 1.291 4.917 -22.913 1.00 92.88 114 ASP A C 1
ATOM 866 O O . ASP A 1 114 ? 1.379 5.941 -22.232 1.00 92.88 114 ASP A O 1
ATOM 870 N N . GLU A 1 115 ? 1.225 4.970 -24.243 1.00 91.12 115 GLU A N 1
ATOM 871 C CA . GLU A 1 115 ? 1.219 6.219 -25.020 1.00 91.12 115 GLU A CA 1
ATOM 872 C C . GLU A 1 115 ? 0.017 7.127 -24.702 1.00 91.12 115 GLU A C 1
ATOM 874 O O . GLU A 1 115 ? 0.093 8.343 -24.864 1.00 91.12 115 GLU A O 1
ATOM 879 N N . ASN A 1 116 ? -1.076 6.552 -24.187 1.00 90.56 116 ASN A N 1
ATOM 880 C CA . ASN A 1 116 ? -2.278 7.267 -23.761 1.00 90.56 116 ASN A CA 1
ATOM 881 C C . ASN A 1 116 ? -2.239 7.636 -22.268 1.00 90.56 116 ASN A C 1
ATOM 883 O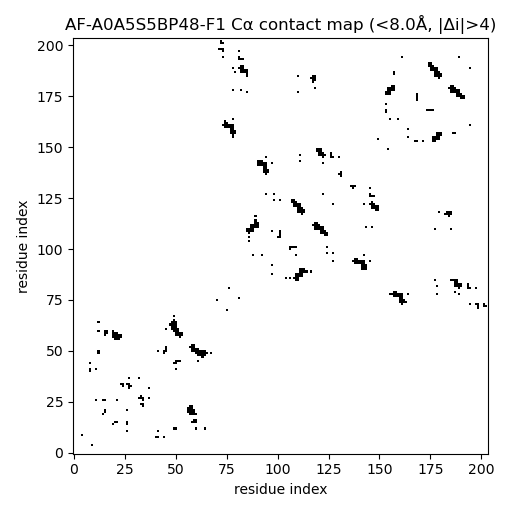 O . ASN A 1 116 ? -3.273 7.988 -21.707 1.00 90.56 116 ASN A O 1
ATOM 887 N N . LYS A 1 117 ? -1.069 7.543 -21.617 1.00 87.44 117 LYS A N 1
ATOM 888 C CA . LYS A 1 117 ? -0.857 7.791 -20.178 1.00 87.44 117 LYS A CA 1
ATOM 889 C C . LYS A 1 117 ? -1.637 6.858 -19.246 1.00 87.44 117 LYS A C 1
ATOM 891 O O . LYS A 1 117 ? -1.781 7.151 -18.058 1.00 87.44 117 LYS A O 1
ATOM 896 N N . ARG A 1 118 ? -2.107 5.714 -19.743 1.00 91.94 118 ARG A N 1
ATOM 897 C CA . ARG A 1 118 ? -2.797 4.721 -18.916 1.00 91.94 118 ARG A CA 1
ATOM 898 C C . ARG A 1 118 ? -1.790 3.813 -18.243 1.00 91.94 118 ARG A C 1
ATOM 900 O O . ARG A 1 118 ? -0.798 3.414 -18.849 1.00 91.94 118 ARG A O 1
ATOM 907 N N . PHE A 1 119 ? -2.076 3.452 -17.002 1.00 93.31 119 PHE A N 1
ATOM 908 C CA . PHE A 1 119 ? -1.251 2.533 -16.234 1.00 93.31 119 PHE A CA 1
ATOM 909 C C . PHE A 1 119 ? -1.236 1.129 -16.852 1.00 93.31 119 PHE A C 1
ATOM 911 O O . PHE A 1 119 ? -2.295 0.539 -17.098 1.00 93.31 119 PHE A O 1
ATOM 918 N N . ILE A 1 120 ? -0.038 0.574 -17.045 1.00 92.31 120 ILE A N 1
ATOM 919 C CA . ILE A 1 120 ? 0.148 -0.783 -17.584 1.00 92.31 120 ILE A CA 1
ATOM 920 C C . ILE A 1 120 ? 0.971 -1.705 -16.679 1.00 92.31 120 ILE A C 1
ATOM 922 O O . ILE A 1 120 ? 0.861 -2.923 -16.802 1.00 92.31 120 ILE A O 1
ATOM 926 N N . GLY A 1 121 ? 1.758 -1.168 -15.747 1.00 92.50 121 GLY A N 1
ATOM 927 C CA . GLY A 1 121 ? 2.554 -1.990 -14.840 1.00 92.50 121 GLY A CA 1
ATOM 928 C C . GLY A 1 121 ? 3.468 -1.173 -13.945 1.00 92.50 121 GLY A C 1
ATOM 929 O O . GLY A 1 121 ? 3.445 0.055 -13.969 1.00 92.50 121 GLY A O 1
ATOM 930 N N . ILE A 1 122 ? 4.289 -1.862 -13.162 1.00 93.44 122 ILE A N 1
ATOM 931 C CA . ILE A 1 122 ? 5.326 -1.234 -12.341 1.00 93.44 122 ILE A CA 1
ATOM 932 C C . ILE A 1 122 ? 6.690 -1.825 -12.649 1.00 93.44 122 ILE A C 1
ATOM 934 O O . ILE A 1 122 ? 6.801 -2.947 -13.144 1.00 93.44 122 ILE A O 1
ATOM 938 N N . VAL A 1 123 ? 7.734 -1.095 -12.288 1.00 93.75 123 VAL A N 1
ATOM 939 C CA . VAL A 1 123 ? 9.094 -1.615 -12.266 1.00 93.75 123 VAL A CA 1
ATOM 940 C C . VAL A 1 123 ? 9.774 -1.233 -10.958 1.00 93.75 123 VAL A C 1
ATOM 942 O O . VAL A 1 123 ? 9.664 -0.099 -10.491 1.00 93.75 123 VAL A O 1
ATOM 945 N N . THR A 1 124 ? 10.462 -2.195 -10.355 1.00 92.50 124 THR A N 1
ATOM 946 C CA . THR A 1 124 ? 11.255 -2.011 -9.136 1.00 92.50 124 THR A CA 1
ATOM 947 C C . THR A 1 124 ? 12.742 -2.149 -9.438 1.00 92.50 124 THR A C 1
ATOM 949 O O . THR A 1 124 ? 13.136 -2.732 -10.452 1.00 92.50 124 THR A O 1
ATOM 952 N N . ALA A 1 125 ? 13.599 -1.707 -8.516 1.00 91.81 125 ALA A N 1
ATOM 953 C CA . ALA A 1 125 ? 15.036 -1.967 -8.619 1.00 91.81 125 ALA A CA 1
ATOM 954 C C . ALA A 1 125 ? 15.353 -3.472 -8.768 1.00 91.81 125 ALA A C 1
ATOM 956 O O . ALA A 1 125 ? 16.267 -3.840 -9.502 1.00 91.81 125 ALA A O 1
ATOM 957 N N . LYS A 1 126 ? 14.568 -4.359 -8.134 1.00 90.44 126 LYS A N 1
ATOM 958 C CA . LYS A 1 126 ? 14.736 -5.820 -8.244 1.00 90.44 126 LYS A CA 1
ATOM 959 C C . LYS A 1 126 ? 14.458 -6.328 -9.659 1.00 90.44 126 LYS A C 1
ATOM 961 O O . LYS A 1 126 ? 15.187 -7.193 -10.143 1.00 90.44 126 LYS A O 1
ATOM 966 N N . ASP A 1 127 ? 13.450 -5.776 -10.327 1.00 91.44 127 ASP A N 1
ATOM 967 C CA . ASP A 1 127 ? 13.108 -6.140 -11.704 1.00 91.44 127 ASP A CA 1
ATOM 968 C C . ASP A 1 127 ? 14.210 -5.710 -12.679 1.00 91.44 127 ASP A C 1
ATOM 970 O O . ASP A 1 127 ? 14.655 -6.499 -13.518 1.00 91.44 127 ASP A O 1
ATOM 974 N N . LEU A 1 128 ? 14.726 -4.487 -12.509 1.00 92.56 128 LEU A N 1
ATOM 975 C CA . LEU A 1 128 ? 15.842 -3.980 -13.308 1.00 92.56 128 LEU A CA 1
ATOM 976 C C . LEU A 1 128 ? 17.118 -4.797 -13.075 1.00 92.56 128 LEU A C 1
ATOM 978 O O . LEU A 1 128 ? 17.810 -5.143 -14.033 1.00 92.56 128 LEU A O 1
ATOM 982 N N . LEU A 1 129 ? 17.414 -5.167 -11.825 1.00 92.00 129 LEU A N 1
ATOM 983 C CA . LEU A 1 129 ? 18.549 -6.035 -11.498 1.00 92.00 129 LEU A CA 1
ATOM 984 C C . LEU A 1 129 ? 18.419 -7.401 -12.172 1.00 92.00 129 LEU A C 1
ATOM 986 O O . LEU A 1 129 ? 19.373 -7.876 -12.780 1.00 92.00 129 LEU A O 1
ATOM 990 N N . LYS A 1 130 ? 17.233 -8.013 -12.124 1.00 89.56 130 LYS A N 1
ATOM 991 C CA . LYS A 1 130 ? 16.975 -9.303 -12.774 1.00 89.56 130 LYS A CA 1
ATOM 992 C C . LYS A 1 130 ? 17.222 -9.247 -14.282 1.00 89.56 130 LYS A C 1
ATOM 994 O O . LYS A 1 130 ? 17.754 -10.205 -14.834 1.00 89.56 130 LYS A O 1
ATOM 999 N N . LEU A 1 131 ? 16.837 -8.154 -14.941 1.00 89.88 131 LEU A N 1
ATOM 1000 C CA . LEU A 1 131 ? 17.017 -8.005 -16.384 1.00 89.88 131 LEU A CA 1
ATOM 1001 C C . LEU A 1 131 ? 18.468 -7.692 -16.771 1.00 89.88 131 LEU A C 1
ATOM 1003 O O . LEU A 1 131 ? 18.945 -8.173 -17.795 1.00 89.88 131 LEU A O 1
ATOM 1007 N N . THR A 1 132 ? 19.158 -6.875 -15.975 1.00 89.25 132 THR A N 1
ATOM 1008 C CA . THR A 1 132 ? 20.531 -6.419 -16.256 1.00 89.25 132 THR A CA 1
ATOM 1009 C C . THR A 1 132 ? 21.595 -7.452 -15.902 1.00 89.25 132 THR A C 1
ATOM 1011 O O . THR A 1 132 ? 22.661 -7.481 -16.524 1.00 89.25 132 THR A O 1
ATOM 1014 N N . LEU A 1 133 ? 21.318 -8.342 -14.948 1.00 90.12 133 LEU A N 1
ATOM 1015 C CA . LEU A 1 133 ? 22.258 -9.372 -14.530 1.00 90.12 133 LEU A CA 1
ATOM 1016 C C . LEU A 1 133 ? 22.513 -10.378 -15.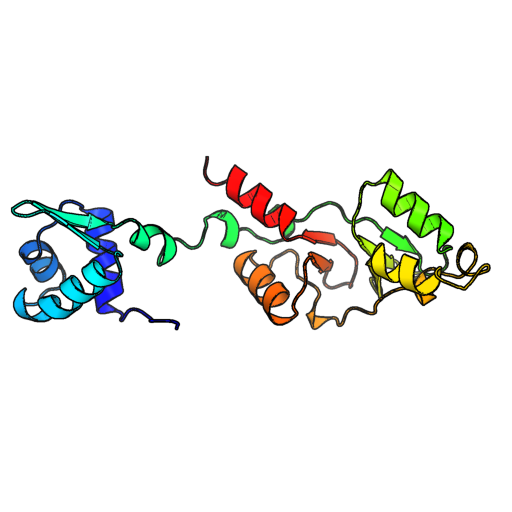664 1.00 90.12 133 LEU A C 1
ATOM 1018 O O . LEU A 1 133 ? 21.652 -11.176 -16.023 1.00 90.12 133 LEU A O 1
ATOM 1022 N N . GLY A 1 134 ? 23.725 -10.352 -16.222 1.00 86.06 134 GLY A N 1
ATOM 1023 C CA . GLY A 1 134 ? 24.129 -11.249 -17.310 1.00 86.06 134 GLY A CA 1
ATOM 1024 C C . GLY A 1 134 ? 23.663 -10.821 -18.707 1.00 86.06 134 GLY A C 1
ATOM 1025 O O . GLY A 1 134 ? 23.925 -11.544 -19.666 1.00 86.06 134 GLY A O 1
ATOM 1026 N N . ASN A 1 135 ? 23.032 -9.649 -18.849 1.00 89.56 135 ASN A N 1
ATOM 1027 C CA . ASN A 1 135 ? 22.627 -9.094 -20.140 1.00 89.56 135 ASN A CA 1
ATOM 1028 C C . ASN A 1 135 ? 23.256 -7.702 -20.363 1.00 89.56 135 ASN A C 1
ATOM 1030 O O . ASN A 1 135 ? 22.696 -6.690 -19.937 1.00 89.56 135 ASN A O 1
ATOM 1034 N N . PRO A 1 136 ? 24.397 -7.615 -21.071 1.00 87.44 136 PRO A N 1
ATOM 1035 C CA . PRO A 1 136 ? 25.102 -6.351 -21.289 1.00 87.44 136 PRO A CA 1
ATOM 1036 C C . PRO A 1 136 ? 24.328 -5.348 -22.159 1.00 87.44 136 PRO A C 1
ATOM 1038 O O . PRO A 1 136 ? 24.663 -4.169 -22.158 1.00 87.44 136 PRO A O 1
ATOM 1041 N N . GLN A 1 137 ? 23.295 -5.788 -22.886 1.00 90.69 137 GLN A N 1
ATOM 1042 C CA . GLN A 1 137 ? 22.445 -4.914 -23.705 1.00 90.69 137 GLN A CA 1
ATOM 1043 C C . GLN A 1 137 ? 21.170 -4.467 -22.977 1.00 90.69 137 GLN A C 1
ATOM 1045 O O . GLN A 1 137 ? 20.405 -3.671 -23.519 1.00 90.69 137 GLN A O 1
ATOM 1050 N N . ALA A 1 138 ? 20.944 -4.931 -21.742 1.00 91.00 138 ALA A N 1
ATOM 1051 C CA . ALA A 1 138 ? 19.726 -4.642 -20.989 1.00 91.00 138 ALA A CA 1
ATOM 1052 C C . ALA A 1 138 ? 19.471 -3.144 -20.809 1.00 91.00 138 ALA A C 1
ATOM 1054 O O . ALA A 1 138 ? 18.323 -2.724 -20.858 1.00 91.00 138 ALA A O 1
ATOM 1055 N N . GLY A 1 139 ? 20.525 -2.335 -20.654 1.00 91.62 139 GLY A N 1
ATOM 1056 C CA . GLY A 1 139 ? 20.392 -0.891 -20.448 1.00 91.62 139 GLY A CA 1
ATOM 1057 C C . GLY A 1 139 ? 19.658 -0.166 -21.581 1.00 91.62 139 GLY A C 1
ATOM 1058 O O . GLY A 1 139 ? 18.928 0.780 -21.303 1.00 91.62 139 GLY A O 1
ATOM 1059 N N . ALA A 1 140 ? 19.804 -0.625 -22.829 1.00 94.06 140 ALA A N 1
ATOM 1060 C CA . ALA A 1 140 ? 19.157 -0.030 -24.002 1.00 94.06 140 ALA A CA 1
ATOM 1061 C C . ALA A 1 140 ? 17.768 -0.621 -24.303 1.00 94.06 140 ALA A C 1
ATOM 1063 O O . ALA A 1 140 ? 17.071 -0.131 -25.189 1.00 94.06 140 ALA A O 1
ATOM 1064 N N . MET A 1 141 ? 17.361 -1.681 -23.598 1.00 94.62 141 MET A N 1
ATOM 1065 C CA . MET A 1 141 ? 16.056 -2.303 -23.809 1.00 94.62 141 MET A CA 1
ATOM 1066 C C . MET A 1 141 ? 14.930 -1.408 -23.274 1.00 94.62 141 MET A C 1
ATOM 1068 O O . MET A 1 141 ? 15.132 -0.726 -22.266 1.00 94.62 141 MET A O 1
ATOM 1072 N N . PRO A 1 142 ? 13.733 -1.442 -23.887 1.00 95.19 142 PRO A N 1
ATOM 1073 C CA . PRO A 1 142 ? 12.560 -0.772 -23.342 1.00 95.19 142 PRO A CA 1
ATOM 1074 C C . PRO A 1 142 ? 12.204 -1.293 -21.945 1.00 95.19 142 PRO A C 1
ATOM 1076 O O . PRO A 1 142 ? 12.151 -2.504 -21.709 1.00 95.19 142 PRO A O 1
ATOM 1079 N N . VAL A 1 143 ? 11.888 -0.386 -21.025 1.00 94.50 143 VAL A N 1
ATOM 1080 C CA . VAL A 1 143 ? 11.520 -0.687 -19.637 1.00 94.50 143 VAL A CA 1
ATOM 1081 C C . VAL A 1 143 ? 10.237 -1.513 -19.558 1.00 94.50 143 VAL A C 1
ATOM 1083 O O . VAL A 1 143 ? 10.082 -2.324 -18.647 1.00 94.50 143 VAL A O 1
ATOM 1086 N N . GLY A 1 144 ? 9.357 -1.414 -20.561 1.00 91.31 144 GLY A N 1
ATOM 1087 C CA . GLY A 1 144 ? 8.187 -2.282 -20.694 1.00 91.31 144 GLY A CA 1
ATOM 1088 C C . GLY A 1 144 ? 8.517 -3.780 -20.786 1.00 91.31 144 GLY A C 1
ATOM 1089 O O . GLY A 1 144 ? 7.645 -4.604 -20.530 1.00 91.31 144 GLY A O 1
ATOM 1090 N N . MET A 1 145 ? 9.765 -4.156 -21.102 1.00 89.62 145 MET A N 1
ATOM 1091 C CA . MET A 1 145 ? 10.226 -5.553 -21.069 1.00 89.62 145 MET A CA 1
ATOM 1092 C C . MET A 1 145 ? 10.679 -6.005 -19.673 1.00 89.62 145 MET A C 1
ATOM 1094 O O . MET A 1 145 ? 10.740 -7.203 -19.411 1.00 89.62 145 MET A O 1
ATOM 1098 N N . ALA A 1 146 ? 11.016 -5.058 -18.793 1.00 87.62 146 ALA A N 1
ATOM 1099 C CA . ALA A 1 146 ? 11.432 -5.313 -17.415 1.00 87.62 146 ALA A CA 1
ATOM 1100 C C . ALA A 1 146 ? 10.257 -5.283 -16.428 1.00 87.62 146 ALA A C 1
ATOM 1102 O O . ALA A 1 146 ? 10.382 -5.785 -15.316 1.00 87.62 146 ALA A O 1
ATOM 1103 N N . MET A 1 147 ? 9.145 -4.649 -16.806 1.00 87.81 147 MET A N 1
ATOM 1104 C CA . MET A 1 147 ? 8.050 -4.362 -15.885 1.00 87.81 147 MET A CA 1
ATOM 1105 C C . MET A 1 147 ? 7.293 -5.620 -15.443 1.00 87.81 147 MET A C 1
ATOM 1107 O O . MET A 1 147 ? 7.099 -6.571 -16.204 1.00 87.81 147 MET A O 1
ATOM 1111 N N . SER A 1 148 ? 6.776 -5.566 -14.221 1.00 86.38 148 SER A N 1
ATOM 1112 C CA . SER A 1 148 ? 5.778 -6.502 -13.722 1.00 86.38 148 SER A CA 1
ATOM 1113 C C . SER A 1 148 ? 4.383 -5.966 -14.040 1.00 86.38 148 SER A C 1
ATOM 1115 O O . SER A 1 148 ? 3.997 -4.878 -13.601 1.00 86.38 148 SER A O 1
ATOM 1117 N N . TRP A 1 149 ? 3.614 -6.737 -14.809 1.00 80.94 149 TRP A N 1
ATOM 1118 C CA . TRP A 1 149 ? 2.207 -6.439 -15.067 1.00 80.94 149 TRP A CA 1
ATOM 1119 C C . TRP A 1 149 ? 1.421 -6.549 -13.761 1.00 80.94 149 TRP A C 1
ATOM 1121 O O . TRP A 1 149 ? 1.328 -7.633 -13.185 1.00 80.94 149 TRP A O 1
ATOM 1131 N N . LEU A 1 150 ? 0.845 -5.437 -13.300 1.00 69.75 150 LEU A N 1
ATOM 1132 C CA . LEU A 1 150 ? -0.051 -5.464 -12.148 1.00 69.75 150 LEU A CA 1
ATOM 1133 C C . LEU A 1 150 ? -1.472 -5.809 -12.621 1.00 69.75 150 LEU A C 1
ATOM 1135 O O . LEU A 1 150 ? -2.005 -5.110 -13.490 1.00 69.75 150 LEU A O 1
ATOM 1139 N N . PRO A 1 151 ? -2.124 -6.842 -12.058 1.00 61.78 151 PRO A N 1
ATOM 1140 C CA . PRO A 1 151 ? -3.549 -7.052 -12.269 1.00 61.78 151 PRO A CA 1
ATOM 1141 C C . PRO A 1 151 ? -4.329 -5.818 -11.810 1.00 61.78 151 PRO A C 1
ATOM 1143 O O . PRO A 1 151 ? -3.984 -5.205 -10.802 1.00 61.78 151 PRO A O 1
ATOM 1146 N N . ALA A 1 152 ? -5.431 -5.491 -12.486 1.00 60.94 152 ALA A N 1
ATOM 1147 C CA . ALA A 1 152 ? -6.290 -4.373 -12.083 1.00 60.94 152 ALA A CA 1
ATOM 1148 C C . ALA A 1 152 ? -6.811 -4.500 -10.634 1.00 60.94 152 ALA A C 1
ATOM 1150 O O . ALA A 1 152 ? -7.086 -3.494 -9.999 1.00 60.94 152 ALA A O 1
ATOM 1151 N N . MET A 1 153 ? -6.891 -5.722 -10.093 1.00 58.34 153 MET A N 1
ATOM 1152 C CA . MET A 1 153 ? -7.322 -5.995 -8.713 1.00 58.34 153 MET A CA 1
ATOM 1153 C C . MET A 1 153 ? -6.310 -5.552 -7.644 1.00 58.34 153 MET A C 1
ATOM 1155 O O . MET A 1 153 ? -6.657 -5.481 -6.471 1.00 58.34 153 MET A O 1
ATOM 1159 N N . ALA A 1 154 ? -5.064 -5.282 -8.042 1.00 77.81 154 ALA A N 1
ATOM 1160 C CA . ALA A 1 154 ? -4.017 -4.762 -7.168 1.00 77.81 154 ALA A CA 1
ATOM 1161 C C . ALA A 1 154 ? -3.952 -3.223 -7.172 1.00 77.81 154 ALA A C 1
ATOM 1163 O O . ALA A 1 154 ? -3.160 -2.654 -6.426 1.00 77.81 154 ALA A O 1
ATOM 1164 N N . ALA A 1 155 ? -4.742 -2.558 -8.021 1.00 89.25 155 ALA A N 1
ATOM 1165 C CA . ALA A 1 155 ? -4.861 -1.107 -8.041 1.00 89.25 155 ALA A CA 1
ATOM 1166 C C . ALA A 1 155 ? -5.941 -0.629 -7.067 1.00 89.25 155 ALA A C 1
ATOM 1168 O O . ALA A 1 155 ? -6.922 -1.329 -6.819 1.00 89.25 155 ALA A O 1
ATOM 1169 N N . LEU A 1 156 ? -5.750 0.579 -6.553 1.00 93.69 156 LEU A N 1
ATOM 1170 C CA . LEU A 1 156 ? -6.586 1.181 -5.522 1.00 93.69 156 LEU A CA 1
ATOM 1171 C C . LEU A 1 156 ? -7.361 2.377 -6.070 1.00 93.69 156 LEU A C 1
ATOM 1173 O O . LEU A 1 156 ? -6.879 3.070 -6.970 1.00 93.69 156 LEU A O 1
ATOM 1177 N N . SER A 1 157 ? -8.539 2.640 -5.513 1.00 94.19 157 SER A N 1
ATOM 1178 C CA . SER A 1 157 ? -9.319 3.841 -5.831 1.00 94.19 157 SER A CA 1
ATOM 1179 C C . SER A 1 157 ? -8.906 5.022 -4.939 1.00 94.19 157 SER A C 1
ATOM 1181 O O . SER A 1 157 ? -8.656 4.815 -3.756 1.00 94.19 157 SER A O 1
ATOM 1183 N N . PRO A 1 158 ? -8.885 6.277 -5.427 1.00 95.25 158 PRO A N 1
ATOM 1184 C CA . PRO A 1 158 ? -8.600 7.449 -4.594 1.00 95.25 158 PRO A CA 1
ATOM 1185 C C . PRO A 1 158 ? -9.570 7.619 -3.416 1.00 95.25 158 PRO A C 1
ATOM 1187 O O . PRO A 1 158 ? -9.195 8.169 -2.380 1.00 95.25 158 PRO A O 1
ATOM 1190 N N . ASP A 1 159 ? -10.814 7.170 -3.586 1.00 94.31 159 ASP A N 1
ATOM 1191 C CA . ASP A 1 159 ? -11.896 7.358 -2.616 1.00 94.31 159 ASP A CA 1
ATOM 1192 C C . ASP A 1 159 ? -12.073 6.170 -1.659 1.00 94.31 159 ASP A C 1
ATOM 1194 O O . ASP A 1 159 ? -12.905 6.233 -0.754 1.00 94.31 159 ASP A O 1
ATOM 1198 N N . GLU A 1 160 ? -11.313 5.082 -1.825 1.00 93.00 160 GLU A N 1
ATOM 1199 C CA . GLU A 1 160 ? -11.358 3.973 -0.869 1.00 93.00 160 GLU A CA 1
ATOM 1200 C C . GLU A 1 160 ? -10.666 4.353 0.448 1.00 93.00 160 GLU A C 1
ATOM 1202 O O . GLU A 1 160 ? -9.789 5.218 0.484 1.00 93.00 160 GLU A O 1
ATOM 1207 N N . SER A 1 161 ? -11.044 3.698 1.547 1.00 93.81 161 SER A N 1
ATOM 1208 C CA . SER A 1 161 ? -10.402 3.936 2.840 1.00 93.81 161 SER A CA 1
ATOM 1209 C C . SER A 1 161 ? -9.035 3.259 2.932 1.00 93.81 161 SER A C 1
ATOM 1211 O O . SER A 1 161 ? -8.818 2.184 2.366 1.00 93.81 161 SER A O 1
ATOM 1213 N N . ILE A 1 162 ? -8.129 3.822 3.733 1.00 94.75 162 ILE A N 1
ATOM 1214 C CA . ILE A 1 162 ? -6.826 3.208 4.029 1.00 94.75 162 ILE A CA 1
ATOM 1215 C C . ILE A 1 162 ? -6.988 1.815 4.638 1.00 94.75 162 ILE A C 1
ATOM 1217 O O . ILE A 1 162 ? -6.230 0.905 4.306 1.00 94.75 162 ILE A O 1
ATOM 1221 N N . GLY A 1 163 ? -8.002 1.603 5.480 1.00 91.12 163 GLY A N 1
ATOM 1222 C CA . GLY A 1 163 ? -8.307 0.278 6.015 1.00 91.12 163 GLY A CA 1
ATOM 1223 C C . GLY A 1 163 ? -8.610 -0.750 4.916 1.00 91.12 163 GLY A C 1
ATOM 1224 O O . GLY A 1 163 ? -8.149 -1.890 4.999 1.00 91.12 163 GLY A O 1
ATOM 1225 N N . SER A 1 164 ? -9.345 -0.358 3.870 1.00 90.88 164 SER A N 1
ATOM 1226 C CA . SER A 1 164 ? -9.607 -1.205 2.699 1.00 90.88 164 SER A CA 1
ATOM 1227 C C . SER A 1 164 ? -8.338 -1.429 1.873 1.00 90.88 164 SER A C 1
ATOM 1229 O O . SER A 1 164 ? -7.990 -2.577 1.587 1.00 90.88 164 SER A O 1
ATOM 1231 N N . ALA A 1 165 ? -7.600 -0.356 1.577 1.00 92.94 165 ALA A N 1
ATOM 1232 C CA . ALA A 1 165 ? -6.336 -0.394 0.844 1.00 92.94 165 ALA A CA 1
ATOM 1233 C C . ALA A 1 165 ? -5.337 -1.378 1.467 1.00 92.94 165 ALA A C 1
ATOM 1235 O O . ALA A 1 165 ? -4.799 -2.255 0.791 1.00 92.94 165 ALA A O 1
ATOM 1236 N N . VAL A 1 166 ? -5.142 -1.293 2.788 1.00 92.31 166 VAL A N 1
ATOM 1237 C CA . VAL A 1 166 ? -4.242 -2.177 3.540 1.00 92.31 166 VAL A CA 1
ATOM 1238 C C . VAL A 1 166 ? -4.672 -3.637 3.415 1.00 92.31 166 VAL A C 1
ATOM 1240 O O . VAL A 1 166 ? -3.821 -4.498 3.199 1.00 92.31 166 VAL A O 1
ATOM 1243 N N . ARG A 1 167 ? -5.973 -3.945 3.502 1.00 90.25 167 ARG A N 1
ATOM 1244 C CA . ARG A 1 167 ? -6.468 -5.323 3.320 1.00 90.25 167 ARG A CA 1
ATOM 1245 C C . ARG A 1 167 ? -6.172 -5.836 1.914 1.00 90.25 167 ARG A C 1
ATOM 1247 O O . ARG A 1 167 ? -5.692 -6.961 1.785 1.00 90.25 167 ARG A O 1
ATOM 1254 N N . THR A 1 168 ? -6.395 -5.018 0.886 1.00 90.00 168 THR A N 1
ATOM 1255 C CA . THR A 1 168 ? -6.072 -5.360 -0.508 1.00 90.00 168 THR A CA 1
ATOM 1256 C C . THR A 1 168 ? -4.577 -5.615 -0.681 1.00 90.00 168 THR A C 1
ATOM 1258 O O . THR A 1 168 ? -4.191 -6.642 -1.242 1.00 90.00 168 THR A O 1
ATOM 1261 N N . MET A 1 169 ? -3.728 -4.734 -0.148 1.00 91.06 169 MET A N 1
ATOM 1262 C CA . MET A 1 169 ? -2.273 -4.885 -0.199 1.00 91.06 169 MET A CA 1
ATOM 1263 C C . MET A 1 169 ? -1.809 -6.153 0.522 1.00 91.06 169 MET A C 1
ATOM 1265 O O . 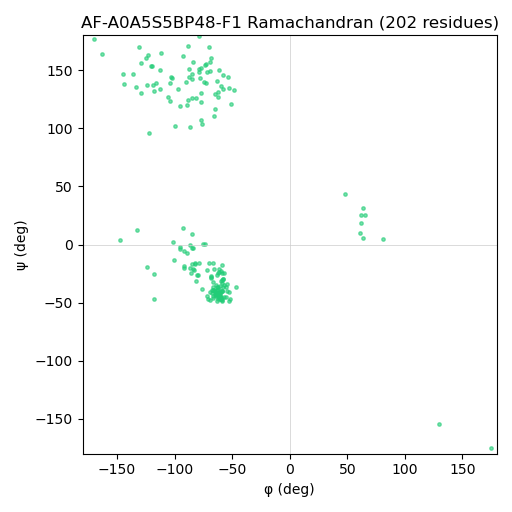MET A 1 169 ? -1.012 -6.909 -0.026 1.00 91.06 169 MET A O 1
ATOM 1269 N N . LEU A 1 170 ? -2.333 -6.434 1.719 1.00 89.50 170 LEU A N 1
ATOM 1270 C CA . LEU A 1 170 ? -1.991 -7.633 2.489 1.00 89.50 170 LEU A CA 1
ATOM 1271 C C . LEU A 1 170 ? -2.430 -8.918 1.784 1.00 89.50 170 LEU A C 1
ATOM 1273 O O . LEU A 1 170 ? -1.646 -9.863 1.714 1.00 89.50 170 LEU A O 1
ATOM 1277 N N . ALA A 1 171 ? -3.643 -8.947 1.227 1.00 87.75 171 ALA A N 1
ATOM 1278 C CA . ALA A 1 171 ? -4.168 -10.106 0.505 1.00 87.75 171 ALA A CA 1
ATOM 1279 C C . ALA A 1 171 ? -3.301 -10.488 -0.707 1.00 87.75 171 ALA A C 1
ATOM 1281 O O . ALA A 1 171 ? -3.186 -11.667 -1.034 1.00 87.75 171 ALA A O 1
ATOM 1282 N N . HIS A 1 172 ? -2.662 -9.501 -1.337 1.00 86.19 172 HIS A N 1
ATOM 1283 C CA . HIS A 1 172 ? -1.795 -9.692 -2.501 1.00 86.19 172 HIS A CA 1
ATOM 1284 C C . HIS A 1 172 ? -0.294 -9.660 -2.164 1.00 86.19 172 HIS A C 1
ATOM 1286 O O . HIS A 1 172 ? 0.533 -9.769 -3.067 1.00 86.19 172 HIS A O 1
ATOM 1292 N N . GLY A 1 173 ? 0.079 -9.514 -0.887 1.00 86.44 173 GLY A N 1
ATOM 1293 C CA . GLY A 1 173 ? 1.477 -9.441 -0.455 1.00 86.44 173 GLY A CA 1
ATOM 1294 C C . GLY A 1 173 ? 2.242 -8.228 -0.999 1.00 86.44 173 GLY A C 1
ATOM 1295 O O . GLY A 1 173 ? 3.442 -8.325 -1.242 1.00 86.44 173 GLY A O 1
ATOM 1296 N N . LEU A 1 174 ? 1.561 -7.100 -1.213 1.00 87.75 174 LEU A N 1
ATOM 1297 C CA . LEU A 1 174 ? 2.123 -5.891 -1.816 1.00 87.75 174 LEU A CA 1
ATOM 1298 C C . LEU A 1 174 ? 2.711 -4.948 -0.757 1.00 87.75 174 LEU A C 1
ATOM 1300 O O . LEU A 1 174 ? 2.123 -4.729 0.304 1.00 87.75 174 LEU A O 1
ATOM 1304 N N . ASP A 1 175 ? 3.861 -4.348 -1.068 1.00 88.62 175 ASP A N 1
ATOM 1305 C CA . ASP A 1 175 ? 4.479 -3.283 -0.259 1.00 88.62 175 ASP A CA 1
ATOM 1306 C C . ASP A 1 175 ? 3.955 -1.884 -0.618 1.00 88.62 175 ASP A C 1
ATOM 1308 O O . ASP A 1 175 ? 4.021 -0.954 0.191 1.00 88.62 175 ASP A O 1
ATOM 1312 N N . GLY A 1 176 ? 3.379 -1.757 -1.810 1.00 91.06 176 GLY A N 1
ATOM 1313 C CA . GLY A 1 176 ? 2.729 -0.560 -2.314 1.00 91.06 176 GLY A CA 1
ATOM 1314 C C . GLY A 1 176 ? 1.836 -0.891 -3.502 1.00 91.06 176 GLY A C 1
ATOM 1315 O O . GLY A 1 176 ? 1.938 -1.977 -4.080 1.00 91.06 176 GLY A O 1
ATOM 1316 N N . ALA A 1 177 ? 0.945 0.031 -3.838 1.00 93.50 177 ALA A N 1
ATOM 1317 C CA . ALA A 1 177 ? -0.004 -0.133 -4.925 1.00 93.50 177 ALA A CA 1
ATOM 1318 C C . ALA A 1 177 ? -0.263 1.202 -5.643 1.00 93.50 177 ALA A C 1
ATOM 1320 O O . ALA A 1 177 ? -0.255 2.264 -5.009 1.00 93.50 177 ALA A O 1
ATOM 1321 N N . PRO A 1 178 ? -0.504 1.168 -6.965 1.00 94.50 178 PRO A N 1
ATOM 1322 C CA . PRO A 1 178 ? -0.883 2.353 -7.711 1.00 94.50 178 PRO A CA 1
ATOM 1323 C C . PRO A 1 178 ? -2.320 2.742 -7.363 1.00 94.50 178 PRO A C 1
ATOM 1325 O O . PRO A 1 178 ? -3.209 1.892 -7.279 1.00 94.50 178 PRO A O 1
ATOM 1328 N N . VAL A 1 179 ? -2.548 4.042 -7.220 1.00 95.19 179 VAL A N 1
ATOM 1329 C CA . VAL A 1 179 ? -3.888 4.610 -7.091 1.00 95.19 179 VAL A CA 1
ATOM 1330 C C . VAL A 1 179 ? -4.331 5.053 -8.474 1.00 95.19 179 VAL A C 1
ATOM 1332 O O . VAL A 1 179 ? -3.661 5.878 -9.101 1.00 95.19 179 VAL A O 1
ATOM 1335 N N . LEU A 1 180 ? -5.426 4.485 -8.970 1.00 94.25 180 LEU A N 1
ATOM 1336 C CA . LEU A 1 180 ? -5.908 4.708 -10.327 1.00 94.25 180 LEU A CA 1
ATOM 1337 C C . LEU A 1 180 ? -7.270 5.393 -10.329 1.00 94.25 180 LEU A C 1
ATOM 1339 O O . LEU A 1 180 ? -8.165 5.035 -9.571 1.00 94.25 180 LEU A O 1
ATOM 1343 N N . THR A 1 181 ? -7.447 6.343 -11.238 1.00 92.94 181 THR A N 1
ATOM 1344 C CA . THR A 1 181 ? -8.767 6.889 -11.568 1.00 92.94 181 THR A CA 1
ATOM 1345 C C . THR A 1 181 ? -9.616 5.856 -12.319 1.00 92.94 181 THR A C 1
ATOM 1347 O O . THR A 1 181 ? -9.111 4.849 -12.826 1.00 92.94 181 THR A O 1
ATOM 1350 N N . GLU A 1 182 ? -10.908 6.143 -12.502 1.00 89.06 182 GLU A N 1
ATOM 1351 C CA . GLU A 1 182 ? -11.792 5.333 -13.357 1.00 89.06 182 GLU A CA 1
ATOM 1352 C C . GLU A 1 182 ? -11.282 5.225 -14.811 1.00 89.06 182 GLU A C 1
ATOM 1354 O O . GLU A 1 182 ? -11.469 4.201 -15.468 1.00 89.06 182 GLU A O 1
ATOM 1359 N N . SER A 1 183 ? -10.562 6.245 -15.301 1.00 89.62 183 SER A N 1
ATOM 1360 C CA . SER A 1 183 ? -9.904 6.266 -16.617 1.00 89.62 183 SER A CA 1
ATOM 1361 C C . SER A 1 183 ? -8.621 5.418 -16.693 1.00 89.62 183 SER A C 1
ATOM 1363 O O . SER A 1 183 ? -8.007 5.339 -17.760 1.00 89.62 183 SER A O 1
ATOM 1365 N N . ARG A 1 184 ? -8.226 4.740 -15.602 1.00 89.25 184 ARG A N 1
ATOM 1366 C CA . ARG A 1 184 ? -6.952 4.006 -15.439 1.00 89.25 184 ARG A CA 1
ATOM 1367 C C . ARG A 1 184 ? -5.704 4.890 -15.529 1.00 89.25 184 ARG A C 1
ATOM 1369 O O . ARG A 1 184 ? -4.622 4.402 -15.870 1.00 89.25 184 ARG A O 1
ATOM 1376 N N . GLU A 1 185 ? -5.837 6.172 -15.222 1.00 92.69 185 GLU A N 1
ATOM 1377 C CA . GLU A 1 185 ? -4.700 7.077 -15.069 1.00 92.69 185 GLU A CA 1
ATOM 1378 C C . GLU A 1 185 ? -4.153 6.975 -13.646 1.00 92.69 185 GLU A C 1
ATOM 1380 O O . GLU A 1 185 ? -4.903 6.748 -12.696 1.00 92.69 185 GLU A O 1
ATOM 1385 N N . VAL A 1 186 ? -2.838 7.129 -13.489 1.00 93.62 186 VAL A N 1
ATOM 1386 C CA . VAL A 1 186 ? -2.203 7.062 -12.168 1.00 93.62 186 VAL A CA 1
ATOM 1387 C C . VAL A 1 186 ? -2.449 8.370 -11.425 1.00 93.62 186 VAL A C 1
ATOM 1389 O O . VAL A 1 186 ? -1.850 9.396 -11.745 1.00 93.62 186 VAL A O 1
ATOM 1392 N N . ALA A 1 187 ? -3.318 8.322 -10.421 1.00 94.81 187 ALA A N 1
ATOM 1393 C CA . ALA A 1 187 ? -3.588 9.436 -9.522 1.00 94.81 187 ALA A CA 1
ATOM 1394 C C . ALA A 1 187 ? -2.528 9.552 -8.418 1.00 94.81 187 ALA A C 1
ATOM 1396 O O . ALA A 1 187 ? -2.244 10.655 -7.953 1.00 94.81 187 ALA A O 1
ATOM 1397 N N . GLY A 1 188 ? -1.958 8.424 -7.987 1.00 94.69 188 GLY A N 1
ATOM 1398 C CA . GLY A 1 188 ? -1.096 8.359 -6.811 1.00 94.69 188 GLY A CA 1
ATOM 1399 C C . GLY A 1 188 ? -0.366 7.033 -6.656 1.00 94.69 188 GLY A C 1
ATOM 1400 O O . GLY A 1 188 ? -0.579 6.086 -7.416 1.00 94.69 188 GLY A O 1
ATOM 1401 N N . TRP A 1 189 ? 0.480 6.964 -5.636 1.00 94.62 189 TRP A N 1
ATOM 1402 C CA . TRP A 1 189 ? 1.096 5.730 -5.160 1.00 94.62 189 TRP A CA 1
ATOM 1403 C C . TRP A 1 189 ? 0.896 5.615 -3.652 1.00 94.62 189 TRP A C 1
ATOM 1405 O O . TRP A 1 189 ? 1.183 6.563 -2.924 1.00 94.62 189 TRP A O 1
ATOM 1415 N N . ILE A 1 190 ? 0.414 4.471 -3.170 1.00 95.12 190 ILE A N 1
ATOM 1416 C CA . ILE A 1 190 ? 0.380 4.184 -1.734 1.00 95.12 190 ILE A CA 1
ATOM 1417 C C . ILE A 1 190 ? 1.500 3.202 -1.397 1.00 95.12 190 ILE A C 1
ATOM 1419 O O . ILE A 1 190 ? 1.729 2.232 -2.119 1.00 95.12 190 ILE A O 1
ATOM 1423 N N . SER A 1 191 ? 2.178 3.425 -0.275 1.00 93.88 191 SER A N 1
ATOM 1424 C CA . SER A 1 191 ? 3.181 2.511 0.269 1.00 93.88 191 SER A CA 1
ATOM 1425 C C . SER A 1 191 ? 2.899 2.231 1.743 1.00 93.88 191 SER A C 1
ATOM 1427 O O . SER A 1 191 ? 2.287 3.047 2.438 1.00 93.88 191 SER A O 1
ATOM 1429 N N . LYS A 1 192 ? 3.377 1.089 2.254 1.00 93.12 192 LYS A N 1
ATOM 1430 C CA . LYS A 1 192 ? 3.350 0.803 3.702 1.00 93.12 192 LYS A CA 1
ATOM 1431 C C . LYS A 1 192 ? 3.982 1.943 4.503 1.00 93.12 192 LYS A C 1
ATOM 1433 O O . LYS A 1 192 ? 3.450 2.340 5.534 1.00 93.12 192 LYS A O 1
ATOM 1438 N N . THR A 1 193 ? 5.082 2.500 3.999 1.00 92.88 193 THR A N 1
ATOM 1439 C CA . THR A 1 193 ? 5.785 3.629 4.616 1.00 92.88 193 THR A CA 1
ATOM 1440 C C . THR A 1 193 ? 4.927 4.893 4.653 1.00 92.88 193 THR A C 1
ATOM 1442 O O . THR A 1 193 ? 4.895 5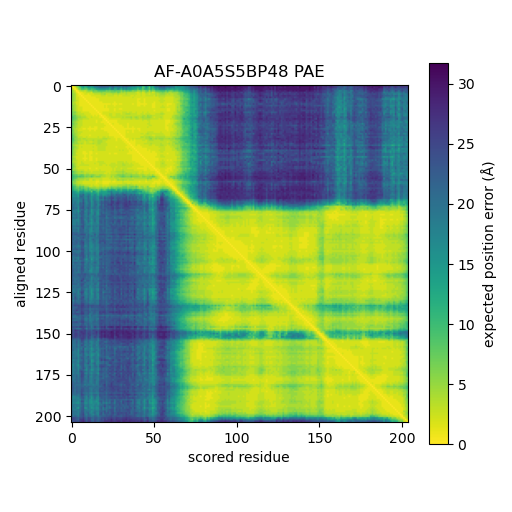.553 5.688 1.00 92.88 193 THR A O 1
ATOM 1445 N N . ALA A 1 194 ? 4.201 5.214 3.577 1.00 93.06 194 ALA A N 1
ATOM 1446 C CA . ALA A 1 194 ? 3.287 6.358 3.537 1.00 93.06 194 ALA A CA 1
ATOM 1447 C C . ALA A 1 194 ? 2.184 6.234 4.597 1.00 93.06 194 ALA A C 1
ATOM 1449 O O . ALA A 1 194 ? 1.938 7.169 5.358 1.00 93.06 194 ALA A O 1
ATOM 1450 N N . ILE A 1 195 ? 1.579 5.047 4.698 1.00 93.25 195 ILE A N 1
ATOM 1451 C CA . ILE A 1 195 ? 0.534 4.755 5.687 1.00 93.25 195 ILE A CA 1
ATOM 1452 C C . ILE A 1 195 ? 1.085 4.876 7.113 1.00 93.25 195 ILE A C 1
ATOM 1454 O O . ILE A 1 195 ? 0.472 5.532 7.953 1.00 93.25 195 ILE A O 1
ATOM 1458 N N . LEU A 1 196 ? 2.257 4.294 7.386 1.00 91.88 196 LEU A N 1
ATOM 1459 C CA . LEU A 1 196 ? 2.904 4.375 8.699 1.00 91.88 196 LEU A CA 1
ATOM 1460 C C . LEU A 1 196 ? 3.265 5.814 9.076 1.00 91.88 196 LEU A C 1
ATOM 1462 O O . LEU A 1 196 ? 3.026 6.224 10.208 1.00 91.88 196 LEU A O 1
ATOM 1466 N N . ARG A 1 197 ? 3.801 6.597 8.133 1.00 90.56 197 ARG A N 1
ATOM 1467 C CA . ARG A 1 197 ? 4.100 8.018 8.353 1.00 90.56 197 ARG A CA 1
ATOM 1468 C C . ARG A 1 197 ? 2.834 8.773 8.741 1.00 90.56 197 ARG A C 1
ATOM 1470 O O . ARG A 1 197 ? 2.840 9.507 9.723 1.00 90.56 197 ARG A O 1
ATOM 1477 N N . LYS A 1 198 ? 1.736 8.532 8.020 1.00 90.38 198 LYS A N 1
ATOM 1478 C CA . LYS A 1 198 ? 0.461 9.192 8.297 1.00 90.38 198 LYS A CA 1
ATOM 1479 C C . LYS A 1 198 ? -0.139 8.790 9.637 1.00 90.38 198 LYS A C 1
ATOM 1481 O O . LYS A 1 198 ? -0.719 9.630 10.315 1.00 90.38 198 LYS A O 1
ATOM 1486 N N . MET A 1 199 ? 0.013 7.527 10.026 1.00 86.12 199 MET A N 1
ATOM 1487 C CA . MET A 1 199 ? -0.416 7.041 11.334 1.00 86.12 199 MET A CA 1
ATOM 1488 C C . MET A 1 199 ? 0.287 7.816 12.457 1.00 86.12 199 MET A C 1
ATOM 1490 O O . MET A 1 199 ? -0.387 8.393 13.299 1.00 86.12 199 MET A O 1
ATOM 1494 N N . VAL A 1 200 ? 1.614 7.966 12.377 1.00 86.12 200 VAL A N 1
ATOM 1495 C CA . VAL A 1 200 ? 2.392 8.746 13.358 1.00 86.12 200 VAL A CA 1
ATOM 1496 C C . VAL A 1 200 ? 1.995 10.228 13.384 1.00 86.12 200 VAL A C 1
ATOM 1498 O O . VAL A 1 200 ? 1.968 10.824 14.452 1.00 86.12 200 VAL A O 1
ATOM 1501 N N . GLU A 1 201 ? 1.673 10.833 12.238 1.00 81.88 201 GLU A N 1
ATOM 1502 C CA . GLU A 1 201 ? 1.199 12.227 12.178 1.00 81.88 201 GLU A CA 1
ATOM 1503 C C . GLU A 1 201 ? -0.194 12.431 12.790 1.00 81.88 201 GLU A C 1
ATOM 1505 O O . GLU A 1 201 ? -0.503 13.535 13.226 1.00 81.88 201 GLU A O 1
ATOM 1510 N N . THR A 1 202 ? -1.044 11.401 12.768 1.00 67.75 202 THR A N 1
ATOM 1511 C CA . THR A 1 202 ? -2.449 11.487 13.210 1.00 67.75 202 THR A CA 1
ATOM 1512 C C . THR A 1 202 ? -2.614 11.124 14.692 1.00 67.75 202 THR A C 1
ATOM 1514 O O . THR A 1 202 ? -3.620 11.487 15.296 1.00 67.75 202 THR A O 1
ATOM 1517 N N . ASP A 1 203 ? -1.634 10.434 15.281 1.00 57.41 203 ASP A N 1
ATOM 1518 C CA . ASP A 1 203 ? -1.605 10.051 16.702 1.00 57.41 203 ASP A CA 1
ATOM 1519 C C . ASP A 1 203 ? -1.036 11.162 17.628 1.00 57.41 203 ASP A C 1
ATOM 1521 O O . ASP A 1 203 ? -0.799 10.918 18.814 1.00 57.41 203 ASP A O 1
ATOM 1525 N N . VAL A 1 204 ? -0.820 12.381 17.103 1.00 43.72 204 VAL A N 1
ATOM 1526 C CA . VAL A 1 204 ? -0.384 13.598 17.830 1.00 43.72 204 VAL A CA 1
ATOM 1527 C C . VAL A 1 204 ? -1.510 14.625 17.862 1.00 43.72 204 VAL A C 1
ATOM 1529 O O . VAL A 1 204 ? -1.726 15.214 18.947 1.00 43.72 204 VAL A O 1
#

pLDDT: mean 87.75, std 12.09, range [31.88, 96.69]

InterPro domains:
  IPR000644 CBS domain [PF00571] (84-131)
  IPR000644 CBS domain [PF00571] (155-200)
  IPR000644 CBS domain [PS51371] (81-139)
  IPR000644 CBS domain [PS51371] (147-204)
  IPR000644 CBS domain [SM00116] (86-133)
  IPR000644 CBS domain [SM00116] (152-200)
  IPR001034 DeoR-type HTH domain [PS51000] (5-66)
  IPR013196 Helix-turn-helix, type 11 [PF08279] (8-59)
  IPR036388 Winged helix-like DNA-binding domain superfamily [G3DSA:1.10.10.10] (1-62)
  IPR036390 Winged helix DNA-binding domain superfamily [SSF46785] (4-59)
  IPR046342 CBS domain superfamily [G3DSA:3.10.580.10] (63-204)
  IPR046342 CBS domain superfamily [SSF54631] (77-201)
  IPR051257 Diverse Function CBS-Domain-Containing Protein [PTHR43080] (62-201)

Foldseek 3Di:
DDDDDDPLLVLLLVCQAVDPVDALCRSCVVVVHDSVVCVVSVVVCVVCQCWPADPPGHIHGGPSVVVRPDPLPQQQDFQLVLFDAAAEDEQQDFLLVVVVSCVVVVHQKHFYAYPVQATFFMAGPVLSCVQVVPDVCRRGGGCNVSTDGDDPLQEAERGHGNNVNVVSCVVVVHQKHFHADPVRHGPGIDGPVSSVVVSVVVVD

Nearest PDB structures (foldseek):
  3fv6-assembly1_B  TM=8.872E-01  e=1.206E-13  Bacillus subtilis
  7qgt-assembly1_B  TM=7.630E-01  e=2.042E-09  Homo sapiens
  4eaj-assembly1_C  TM=7.113E-01  e=1.790E-08  Rattus norvegicus
  5ufu-assembly1_C  TM=6.062E-01  e=1.206E-08  Rattus norvegicus
  4cfe-assembly1_F  TM=5.730E-01  e=1.206E-08  Homo sapiens

Mean predicted aligned error: 12.33 Å

Sequence (204 aa):
MNIELTARQRDIVQLVRQQAPITGDQIAEQLGISRATIRSDLSLLVMLNVLSAKPKVGYFTGDAADYETQEPSCTTLSVKEVQEKPTLLASALSVHEAVVTLFLENADTICIVDENKRFIGIVTAKDLLKLTLGNPQAGAMPVGMAMSWLPAMAALSPDESIGSAVRTMLAHGLDGAPVLTESREVAGWISKTAILRKMVETDV

Radius of gyration: 24.79 Å; Cα contacts (8 Å, |Δi|>4): 320; chains: 1; bounding box: 55×31×71 Å

Solvent-accessible surface area (backbone atoms only — not comparable to full-atom values): 11231 Å² total; per-residue (Å²): 133,90,80,78,77,51,73,69,50,51,52,52,51,52,51,27,68,78,47,54,70,33,37,64,62,57,54,17,58,79,69,75,48,57,49,77,74,49,45,64,52,54,52,49,35,37,72,66,31,32,27,36,79,45,90,99,61,26,32,33,67,19,88,42,35,62,74,77,74,50,75,57,78,54,33,75,38,36,31,64,81,52,39,41,87,61,49,78,44,56,33,78,44,31,34,47,57,52,54,52,48,32,63,76,69,72,44,73,58,36,40,27,20,47,98,83,55,30,63,59,28,35,38,36,65,68,36,51,47,63,52,42,62,95,32,92,64,34,48,75,34,41,33,58,79,44,38,48,73,61,58,76,85,62,48,38,51,48,80,40,32,35,51,55,51,50,51,54,29,59,76,70,73,45,66,54,38,49,20,32,46,98,84,38,32,72,74,21,29,42,37,58,65,44,54,52,54,49,38,62,65,69,78,110

Secondary structure (DSSP, 8-state):
---PPPHHHHHHHHHHHHHSSB-HHHHHHHTTS-TTTTHHHHHHHHHTTSEEEETTTEEEE-TTHHHHH---GGGGSBHHHHPBPPPEEETTSBHHHHHHHHHHTT-SEEEEE-TTSBEEEEEEHHHHHHHHTT-TTGGGSBGGGTPBPPPGGG-B-TTSBHHHHHHHHHHTT-SEEEEE-TTSBEEEEEEHHHHHHHHHHH--